Protein AF-A0A957KW42-F1 (afdb_monomer_lite)

pLDDT: mean 78.39, std 18.33, range [33.53, 97.75]

Sequence (305 aa):
MQDILEFLSVLADSTRLKIVGLLAQQPRSGDELAAILGAKAPTISHHIARLEEVGLVSAEAQQYYKIYALNAAALGDYVDALTPAHLARRVDLDDTIDANAYAAMILARWLKDDRLQGIPRKLQHQRAVYTWLTSKFAQDVRYDSDQVGEIVEQRCHPNFCTELIRRLVDGQYLGRLADGSWYWRADSPIAQQADFEARALPIAQSPDPLTYSATRATARKLDPAGDYAQLKPKVHVPDPDRERKLMAFRLKRGQRYTAQEIDAHIERYRGDLEGDAAAIREQLLSEALLFADDDRLYWRDEINF

Secondary structure (DSSP, 8-state):
-HHHHHHHHHH-SHHHHHHHHHHTTS-EEHHHHHHHHT--HHHHHHHHHHHHHTTSEEEEEETTEEEEEE-HHHHHHHHHHTSHHHHHHH----HHHHHHHHHHHHHHHHEETTEE-S--SSHHHHHHHHHHHHTTSPTT-EEEHHHHHHHHHTTB-HHHHHHHHHHHHHTTSEEE-TTS-EEEETTSTTTTSTT--GGGSPBPPPSS-----TTHHHHHHH-TTS--TT-PPPPP---HHHHHHHSTTTSPTT--EEHHHHHHHHHHH-TT--S-HHHHHHHHHHTTSSEE-TT-EEE------

Structure (mmCIF, N/CA/C/O backbone):
data_AF-A0A957KW42-F1
#
_entry.id   AF-A0A957KW42-F1
#
loop_
_atom_site.group_PDB
_atom_site.id
_atom_site.type_symbol
_atom_site.label_atom_id
_atom_site.label_alt_id
_atom_site.label_comp_id
_atom_site.label_asym_id
_atom_site.label_entity_id
_atom_site.label_seq_id
_atom_site.pdbx_PDB_ins_code
_atom_site.Cartn_x
_atom_site.Cartn_y
_atom_site.Cartn_z
_atom_site.occupancy
_atom_site.B_iso_or_equiv
_atom_site.auth_seq_id
_atom_site.auth_comp_id
_atom_site.auth_asym_id
_atom_site.auth_atom_id
_atom_site.pdbx_PDB_model_num
ATOM 1 N N . MET A 1 1 ? -22.141 1.242 10.338 1.00 73.81 1 MET A N 1
ATOM 2 C CA . MET A 1 1 ? -21.390 1.978 11.388 1.00 73.81 1 MET A CA 1
ATOM 3 C C . MET A 1 1 ? -22.269 2.858 12.278 1.00 73.81 1 MET A C 1
ATOM 5 O O . MET A 1 1 ? -21.808 3.200 13.359 1.00 73.81 1 MET A O 1
ATOM 9 N N . GLN A 1 2 ? -23.488 3.225 11.859 1.00 79.88 2 GLN A N 1
ATOM 10 C CA . GLN A 1 2 ? -24.328 4.204 12.560 1.00 79.88 2 GLN A CA 1
ATOM 11 C C . GLN A 1 2 ? -24.583 3.858 14.037 1.00 79.88 2 GLN A C 1
ATOM 13 O O . GLN A 1 2 ? -24.361 4.703 14.895 1.00 79.88 2 GLN A O 1
ATOM 18 N N . ASP A 1 3 ? -24.906 2.601 14.337 1.00 84.56 3 ASP A N 1
ATOM 19 C CA . ASP A 1 3 ? -25.227 2.154 15.700 1.00 84.56 3 ASP A CA 1
ATOM 20 C C . ASP A 1 3 ? -24.028 2.281 16.666 1.00 84.56 3 ASP A C 1
ATOM 22 O O . ASP A 1 3 ? -24.185 2.670 17.820 1.00 84.56 3 ASP A O 1
ATOM 26 N N . ILE A 1 4 ? -22.796 2.035 16.184 1.00 88.12 4 ILE A N 1
ATOM 27 C CA . ILE A 1 4 ? -21.568 2.266 16.974 1.00 88.12 4 ILE A CA 1
ATOM 28 C C . ILE A 1 4 ? -21.383 3.763 17.244 1.00 88.12 4 ILE A C 1
ATOM 30 O O . ILE A 1 4 ? -21.000 4.149 18.347 1.00 88.12 4 ILE A O 1
ATOM 34 N N . LEU A 1 5 ? -21.608 4.609 16.234 1.00 90.25 5 LEU A N 1
ATOM 35 C CA . LEU A 1 5 ? -21.436 6.056 16.371 1.00 90.25 5 LEU A CA 1
ATOM 36 C C . LEU A 1 5 ? -22.433 6.637 17.369 1.00 90.25 5 LEU A C 1
ATOM 38 O O . LEU A 1 5 ? -22.058 7.491 18.169 1.00 90.25 5 LEU A O 1
ATOM 42 N N . GLU A 1 6 ? -23.674 6.163 17.353 1.00 91.31 6 GLU A N 1
ATOM 43 C CA . GLU A 1 6 ? -24.701 6.563 18.309 1.00 91.31 6 GLU A CA 1
ATOM 44 C C . GLU A 1 6 ? -24.336 6.122 19.732 1.00 91.31 6 GLU A C 1
ATOM 46 O O . GLU A 1 6 ? -24.303 6.953 20.641 1.00 91.31 6 GLU A O 1
ATOM 51 N N . PHE A 1 7 ? -23.929 4.862 19.909 1.00 93.00 7 PHE A N 1
ATOM 52 C CA . PHE A 1 7 ? -23.431 4.338 21.183 1.00 93.00 7 PHE A CA 1
ATOM 53 C C . PHE A 1 7 ? -22.260 5.156 21.749 1.00 93.00 7 PHE A C 1
ATOM 55 O O . PHE A 1 7 ? -22.303 5.596 22.901 1.00 93.00 7 PHE A O 1
ATOM 62 N N . LEU A 1 8 ? -21.224 5.407 20.941 1.00 93.88 8 LEU A N 1
ATOM 63 C CA . LEU A 1 8 ? -20.062 6.199 21.354 1.00 93.88 8 LEU A CA 1
ATOM 64 C C . LEU A 1 8 ? -20.453 7.642 21.685 1.00 93.88 8 LEU A C 1
ATOM 66 O O . LEU A 1 8 ? -19.962 8.199 22.665 1.00 93.88 8 LEU A O 1
ATOM 70 N N . SER A 1 9 ? -21.357 8.236 20.904 1.00 94.44 9 SER A N 1
ATOM 71 C CA . SER A 1 9 ? -21.850 9.599 21.135 1.00 94.44 9 SER A CA 1
ATOM 72 C C . SER A 1 9 ? -22.626 9.703 22.448 1.00 94.44 9 SER A C 1
ATOM 74 O O . SER A 1 9 ? -22.459 10.669 23.196 1.00 94.44 9 SER A O 1
ATOM 76 N N . VAL A 1 10 ? -23.433 8.690 22.778 1.00 94.56 10 VAL A N 1
ATOM 77 C CA . VAL A 1 10 ? -24.079 8.595 24.088 1.00 94.56 10 VAL A CA 1
ATOM 78 C C . VAL A 1 10 ? -23.024 8.423 25.180 1.00 94.56 10 VAL A C 1
ATOM 80 O O . VAL A 1 10 ? -23.054 9.169 26.153 1.00 94.56 10 VAL A O 1
ATOM 83 N N . LEU A 1 11 ? -22.046 7.531 25.047 1.00 93.56 11 LEU A N 1
ATOM 84 C CA . LEU A 1 11 ? -21.036 7.323 26.093 1.00 93.56 11 LEU A CA 1
ATOM 85 C C . LEU A 1 11 ? -20.030 8.468 26.274 1.00 93.56 11 LEU A C 1
ATOM 87 O O . LEU A 1 11 ? -19.408 8.543 27.333 1.00 93.56 11 LEU A O 1
ATOM 91 N N . ALA A 1 12 ? -19.877 9.371 25.305 1.00 95.94 12 ALA A N 1
ATOM 92 C CA . ALA A 1 12 ? -18.962 10.515 25.355 1.00 95.94 12 ALA A CA 1
ATOM 93 C C . ALA A 1 12 ? -19.417 11.633 26.328 1.00 95.94 12 ALA A C 1
ATOM 95 O O . ALA A 1 12 ? -19.454 12.812 25.986 1.00 95.94 12 ALA A O 1
ATOM 96 N N . ASP A 1 13 ? -19.773 11.269 27.561 1.00 96.94 13 ASP A N 1
ATOM 97 C CA . ASP A 1 13 ? -20.161 12.165 28.648 1.00 96.94 13 ASP A CA 1
ATOM 98 C C . ASP A 1 13 ? -19.735 11.586 29.997 1.00 96.94 13 ASP A C 1
ATOM 100 O O . ASP A 1 13 ? -19.989 10.426 30.331 1.00 96.94 13 ASP A O 1
ATOM 104 N N . SER A 1 14 ? -19.083 12.426 30.800 1.00 96.06 14 SER A N 1
ATOM 105 C CA . SER A 1 14 ? -18.492 11.991 32.066 1.00 96.06 14 SER A CA 1
ATOM 106 C C . SER A 1 14 ? -19.524 11.527 33.101 1.00 96.06 14 SER A C 1
ATOM 108 O O . SER A 1 14 ? -19.224 10.631 33.889 1.00 96.06 14 SER A O 1
ATOM 110 N N . THR A 1 15 ? -20.735 12.092 33.114 1.00 96.44 15 THR A N 1
ATOM 111 C CA . THR A 1 15 ? -21.798 11.697 34.047 1.00 96.44 15 THR A CA 1
ATOM 112 C C . THR A 1 15 ? -22.387 10.355 33.636 1.00 96.44 15 THR A C 1
ATOM 114 O O . THR A 1 15 ? -22.557 9.484 34.488 1.00 96.44 15 THR A O 1
ATOM 117 N N . ARG A 1 16 ? -22.626 10.134 32.338 1.00 97.06 16 ARG A N 1
ATOM 118 C CA . ARG A 1 16 ? -23.112 8.846 31.818 1.00 97.06 16 ARG A CA 1
ATOM 119 C C . ARG A 1 16 ? -22.116 7.715 32.052 1.00 97.06 16 ARG A C 1
ATOM 121 O O . ARG A 1 16 ? -22.528 6.657 32.518 1.00 97.06 16 ARG A O 1
ATOM 128 N N . LEU A 1 17 ? -20.817 7.952 31.861 1.00 97.00 17 LEU A N 1
ATOM 129 C CA . LEU A 1 17 ? -19.784 6.964 32.203 1.00 97.00 17 LEU A CA 1
ATOM 130 C C . LEU A 1 17 ? -19.770 6.623 33.697 1.00 97.00 17 LEU A C 1
ATOM 132 O O . LEU A 1 17 ? -19.646 5.454 34.058 1.00 97.00 17 LEU A O 1
ATOM 136 N N . LYS A 1 18 ? -19.948 7.617 34.577 1.00 97.69 18 LYS A N 1
ATOM 137 C CA . LYS A 1 18 ? -20.065 7.368 36.022 1.00 97.69 18 LYS A CA 1
ATOM 138 C C . LYS A 1 18 ? -21.319 6.565 36.365 1.00 97.69 18 LYS A C 1
ATOM 140 O O . LYS A 1 18 ? -21.225 5.649 37.173 1.00 97.69 18 LYS A O 1
ATOM 145 N N . ILE A 1 19 ? -22.465 6.870 35.750 1.00 97.75 19 ILE A N 1
ATOM 146 C CA . ILE A 1 19 ? -23.704 6.093 35.923 1.00 97.75 19 ILE A CA 1
ATOM 147 C C . ILE A 1 19 ? -23.472 4.639 35.504 1.00 97.75 19 ILE A C 1
ATOM 149 O O . ILE A 1 19 ? -23.727 3.741 36.299 1.00 97.75 19 ILE A O 1
ATOM 153 N N . VAL A 1 20 ? -22.921 4.402 34.311 1.00 96.94 20 VAL A N 1
ATOM 154 C CA . VAL A 1 20 ? -22.582 3.054 33.823 1.00 96.94 20 VAL A CA 1
ATOM 155 C C . VAL A 1 20 ? -21.647 2.334 34.798 1.00 96.94 20 VAL A C 1
ATOM 157 O O . VAL A 1 20 ? -21.914 1.194 35.163 1.00 96.94 20 VAL A O 1
ATOM 160 N N . GLY A 1 21 ? -20.599 3.002 35.289 1.00 96.94 21 GLY A N 1
ATOM 161 C CA . GLY A 1 21 ? -19.667 2.427 36.264 1.00 96.94 21 GLY A CA 1
ATOM 162 C C . GLY A 1 21 ? -20.295 2.111 37.628 1.00 96.94 21 GLY A C 1
ATOM 163 O O . GLY A 1 21 ? -19.896 1.145 38.276 1.00 96.94 21 GLY A O 1
ATOM 164 N N . LEU A 1 22 ? -21.287 2.889 38.071 1.00 97.75 22 LEU A N 1
ATOM 165 C CA . LEU A 1 22 ? -22.057 2.599 39.285 1.00 97.75 22 LEU A CA 1
ATOM 166 C C . LEU A 1 22 ? -23.014 1.420 39.076 1.00 97.75 22 LEU A C 1
ATOM 168 O O . LEU A 1 22 ? -23.118 0.566 39.954 1.00 97.75 22 LEU A O 1
ATOM 172 N N . LEU A 1 23 ? -23.670 1.353 37.916 1.00 97.62 23 LEU A N 1
ATOM 173 C CA . LEU A 1 23 ? -24.576 0.263 37.551 1.00 97.62 23 LEU A CA 1
ATOM 174 C C . LEU A 1 23 ? -23.842 -1.055 37.264 1.00 97.62 23 LEU A C 1
ATOM 176 O O . LEU A 1 23 ? -24.411 -2.123 37.468 1.00 97.62 23 LEU A O 1
ATOM 180 N N . ALA A 1 24 ? -22.575 -0.990 36.846 1.00 96.62 24 ALA A N 1
ATOM 181 C CA . ALA A 1 24 ? -21.696 -2.151 36.708 1.00 96.62 24 ALA A CA 1
ATOM 182 C C . ALA A 1 24 ? -21.374 -2.819 38.054 1.00 96.62 24 ALA A C 1
ATOM 184 O O . ALA A 1 24 ? -21.049 -4.002 38.087 1.00 96.62 24 ALA A O 1
ATOM 185 N N . GLN A 1 25 ? -21.442 -2.070 39.160 1.00 96.62 25 GLN A N 1
ATOM 186 C CA . GLN A 1 25 ? -21.237 -2.619 40.502 1.00 96.62 25 GLN A CA 1
ATOM 187 C C . GLN A 1 25 ? -22.506 -3.304 41.008 1.00 96.62 25 GLN A C 1
ATOM 189 O O . GLN A 1 25 ? -22.435 -4.408 41.539 1.00 96.62 25 GLN A O 1
ATOM 194 N N . GLN A 1 26 ? -23.657 -2.641 40.862 1.00 96.31 26 GLN A N 1
ATOM 195 C CA . GLN A 1 26 ? -24.968 -3.182 41.219 1.00 96.31 26 GLN A CA 1
ATOM 196 C C . GLN A 1 26 ? -26.103 -2.339 40.612 1.00 96.31 26 GLN A C 1
ATOM 198 O O . GLN A 1 26 ? -25.903 -1.143 40.382 1.00 96.31 26 GLN A O 1
ATOM 203 N N . PRO A 1 27 ? -27.312 -2.904 40.431 1.00 97.06 27 PRO A N 1
ATOM 204 C CA . PRO A 1 27 ? -28.502 -2.130 40.083 1.00 97.06 27 PRO A CA 1
ATOM 205 C C . PRO A 1 27 ? -28.819 -1.046 41.126 1.00 97.06 27 PRO A C 1
ATOM 207 O O . PRO A 1 27 ? -28.617 -1.257 42.325 1.00 97.06 27 PRO A O 1
ATOM 210 N N . ARG A 1 28 ? -29.308 0.118 40.679 1.00 96.81 28 ARG A N 1
ATOM 211 C CA . ARG A 1 28 ? -29.597 1.287 41.537 1.00 96.81 28 ARG A CA 1
ATOM 212 C C . ARG A 1 28 ? -30.837 2.047 41.097 1.00 96.81 28 ARG A C 1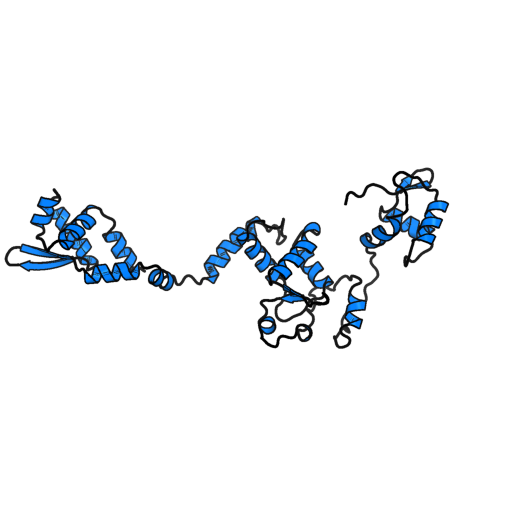
ATOM 214 O O . ARG A 1 28 ? -31.188 2.048 39.919 1.00 96.81 28 ARG A O 1
ATOM 221 N N . SER A 1 29 ? -31.463 2.754 42.033 1.00 96.00 29 SER A N 1
ATOM 222 C CA . SER A 1 29 ? -32.524 3.712 41.714 1.00 96.00 29 SER A CA 1
ATOM 223 C C . SER A 1 29 ? -31.962 5.028 41.156 1.00 96.00 29 SER A C 1
ATOM 225 O O . SER A 1 29 ? -30.795 5.376 41.360 1.00 96.00 29 SER A O 1
ATOM 227 N N . GLY A 1 30 ? -32.807 5.796 40.461 1.00 94.38 30 GLY A N 1
ATOM 228 C CA . GLY A 1 30 ? -32.431 7.126 39.963 1.00 94.38 30 GLY A CA 1
ATOM 229 C C . GLY A 1 30 ? -32.067 8.111 41.083 1.00 94.38 30 GLY A C 1
ATOM 230 O O . GLY A 1 30 ? -31.136 8.901 40.926 1.00 94.38 30 GLY A O 1
ATOM 231 N N . ASP A 1 31 ? -32.749 8.021 42.227 1.00 94.06 31 ASP A N 1
ATOM 232 C CA . ASP A 1 31 ? -32.500 8.882 43.387 1.00 94.06 31 ASP A CA 1
ATOM 233 C C . ASP A 1 31 ? -31.159 8.559 44.058 1.00 94.06 31 ASP A C 1
ATOM 235 O O . ASP A 1 31 ? -30.412 9.471 44.417 1.00 94.06 31 ASP A O 1
ATOM 239 N N . GLU A 1 32 ? -30.799 7.274 44.158 1.00 95.75 32 GLU A N 1
ATOM 240 C CA . GLU A 1 32 ? -29.472 6.859 44.629 1.00 95.75 32 GLU A CA 1
ATOM 241 C C . GLU A 1 32 ? -28.362 7.398 43.726 1.00 95.75 32 GLU A C 1
ATOM 243 O O . GLU A 1 32 ? -27.378 7.954 44.214 1.00 95.75 32 GLU A O 1
ATOM 248 N N . LEU A 1 33 ? -28.519 7.260 42.406 1.00 96.88 33 LEU A N 1
ATOM 249 C CA . LEU A 1 33 ? -27.550 7.768 41.434 1.00 96.88 33 LEU A CA 1
ATOM 250 C C . LEU A 1 33 ? -27.401 9.292 41.542 1.00 96.88 33 LEU A C 1
ATOM 252 O O . LEU A 1 33 ? -26.282 9.802 41.501 1.00 96.88 33 LEU A O 1
ATOM 256 N N . ALA A 1 34 ? -28.506 10.017 41.731 1.00 96.88 34 ALA A N 1
ATOM 257 C CA . ALA A 1 34 ? -28.504 11.463 41.945 1.00 96.88 34 ALA A CA 1
ATOM 258 C C . ALA A 1 34 ? -27.763 11.856 43.228 1.00 96.88 34 ALA A C 1
ATOM 260 O O . ALA A 1 34 ? -26.915 12.751 43.193 1.00 96.88 34 ALA A O 1
ATOM 261 N N . ALA A 1 35 ? -28.025 11.150 44.330 1.00 96.94 35 ALA A N 1
ATOM 262 C CA . ALA A 1 35 ? -27.368 11.383 45.609 1.00 96.94 35 ALA A CA 1
ATOM 263 C C . ALA A 1 35 ? -25.856 11.111 45.544 1.00 96.94 35 ALA A C 1
ATOM 265 O O . ALA A 1 35 ? -25.066 11.956 45.959 1.00 96.94 35 ALA A O 1
ATOM 266 N N . ILE A 1 36 ? -25.444 9.972 44.973 1.00 97.19 36 ILE A N 1
ATOM 267 C CA . ILE A 1 36 ? -24.028 9.581 44.858 1.00 97.19 36 ILE A CA 1
ATOM 268 C C . ILE A 1 36 ? -23.254 10.557 43.963 1.00 97.19 36 ILE A C 1
ATOM 270 O O . ILE A 1 36 ? -22.116 10.912 44.267 1.00 97.19 36 ILE A O 1
ATOM 274 N N . LEU A 1 37 ? -23.856 10.994 42.854 1.00 96.62 37 LEU A N 1
ATOM 275 C CA . LEU A 1 37 ? -23.197 11.863 41.875 1.00 96.62 37 LEU A CA 1
ATOM 276 C C . LEU A 1 37 ? -23.320 13.358 42.199 1.00 96.62 37 LEU A C 1
ATOM 278 O O . LEU A 1 37 ? -22.750 14.174 41.474 1.00 96.62 37 LEU A O 1
ATOM 282 N N . GLY A 1 38 ? -24.051 13.730 43.256 1.00 95.75 38 GLY A N 1
ATOM 283 C CA . GLY A 1 38 ? -24.303 15.129 43.611 1.00 95.75 38 GLY A CA 1
ATOM 284 C C . GLY A 1 38 ? -25.079 15.894 42.532 1.00 95.75 38 GLY A C 1
ATOM 285 O O . GLY A 1 38 ? -24.866 17.091 42.344 1.00 95.75 38 GLY A O 1
ATOM 286 N N . ALA A 1 39 ? -25.947 15.203 41.789 1.00 94.69 39 ALA A N 1
ATOM 287 C CA . ALA A 1 39 ? -26.694 15.744 40.657 1.00 94.69 39 ALA A CA 1
ATOM 288 C C . ALA A 1 39 ? -28.195 15.832 40.963 1.00 94.69 39 ALA A C 1
ATOM 290 O O . ALA A 1 39 ? -28.720 15.144 41.833 1.00 94.69 39 ALA A O 1
ATOM 291 N N . LYS A 1 40 ? -28.924 16.675 40.223 1.00 94.81 40 LYS A N 1
ATOM 292 C CA . LYS A 1 40 ? -30.386 16.761 40.355 1.00 94.81 40 LYS A CA 1
ATOM 293 C C . LYS A 1 40 ? -31.052 15.549 39.691 1.00 94.81 40 LYS A C 1
ATOM 295 O O . LYS A 1 40 ? -30.643 15.141 38.605 1.00 94.81 40 LYS A O 1
ATOM 300 N N . ALA A 1 41 ? -32.132 15.036 40.282 1.00 90.62 41 ALA A N 1
ATOM 301 C CA . ALA A 1 41 ? -32.872 13.882 39.756 1.00 90.62 41 ALA A CA 1
ATOM 302 C C . ALA A 1 41 ? -33.329 14.021 38.280 1.00 90.62 41 ALA A C 1
ATOM 304 O O . ALA A 1 41 ? -33.181 13.053 37.528 1.00 90.62 41 ALA A O 1
ATOM 305 N N . PRO A 1 42 ? -33.783 15.200 37.791 1.00 94.25 42 PRO A N 1
ATOM 306 C CA . PRO A 1 42 ? -34.091 15.380 36.368 1.00 94.25 42 PRO A CA 1
ATOM 307 C C . PRO A 1 42 ? -32.871 15.206 35.454 1.00 94.25 42 PRO A C 1
ATOM 309 O O . PRO A 1 42 ? -32.992 14.664 34.359 1.00 94.25 42 PRO A O 1
ATOM 312 N N . THR A 1 43 ? -31.685 15.622 35.909 1.00 94.19 43 THR A N 1
ATOM 313 C CA . THR A 1 43 ? -30.430 15.467 35.162 1.00 94.19 43 THR A CA 1
ATOM 314 C C . THR A 1 43 ? -30.060 13.993 35.035 1.00 94.19 43 THR A C 1
ATOM 316 O O . THR A 1 43 ? -29.777 13.528 33.935 1.00 94.19 43 THR A O 1
ATOM 319 N N . ILE A 1 44 ? -30.134 13.232 36.131 1.00 96.88 44 ILE A N 1
ATOM 320 C CA . ILE A 1 44 ? -29.897 11.782 36.102 1.00 96.88 44 ILE A CA 1
ATOM 321 C C . ILE A 1 44 ? -30.914 11.068 35.217 1.00 96.88 44 ILE A C 1
ATOM 323 O O . ILE A 1 44 ? -30.522 10.250 34.392 1.00 96.88 44 ILE A O 1
ATOM 327 N N . SER A 1 45 ? -32.195 11.425 35.317 1.00 95.12 45 SER A N 1
ATOM 328 C CA . SER A 1 45 ? -33.246 10.840 34.477 1.00 95.12 45 SER A CA 1
ATOM 329 C C . SER A 1 45 ? -32.980 11.079 32.989 1.00 95.12 45 SER A C 1
ATOM 331 O O . SER A 1 45 ? -33.119 10.164 32.185 1.00 95.12 45 SER A O 1
ATOM 333 N N . HIS A 1 46 ? -32.522 12.282 32.621 1.00 96.31 46 HIS A N 1
ATOM 334 C CA . HIS A 1 46 ? -32.122 12.585 31.248 1.00 96.31 46 HIS A CA 1
ATOM 335 C C . HIS A 1 46 ? -30.934 11.728 30.783 1.00 96.31 46 HIS A C 1
ATOM 337 O O . HIS A 1 46 ? -30.951 11.189 29.679 1.00 96.31 46 HIS A O 1
ATOM 343 N N . HIS A 1 47 ? -29.907 11.574 31.623 1.00 97.12 47 HIS A N 1
ATOM 344 C CA . HIS A 1 47 ? -28.751 10.738 31.304 1.00 97.12 47 HIS A CA 1
ATOM 345 C C . HIS A 1 47 ? -29.116 9.257 31.158 1.00 97.12 47 HIS A C 1
ATOM 347 O O . HIS A 1 47 ? -28.602 8.604 30.255 1.00 97.12 47 HIS A O 1
ATOM 353 N N . ILE A 1 48 ? -30.000 8.744 32.015 1.00 96.69 48 ILE A N 1
ATOM 354 C CA . ILE A 1 48 ? -30.480 7.363 31.956 1.00 96.69 48 ILE A CA 1
ATOM 355 C C . ILE A 1 48 ? -31.301 7.127 30.691 1.00 96.69 48 ILE A C 1
ATOM 357 O O . ILE A 1 48 ? -31.017 6.166 29.991 1.00 96.69 48 ILE A O 1
ATOM 361 N N . ALA A 1 49 ? -32.217 8.031 30.334 1.00 96.31 49 ALA A N 1
ATOM 362 C CA . ALA A 1 49 ? -33.010 7.898 29.111 1.00 96.31 49 ALA A CA 1
ATOM 363 C C . ALA A 1 49 ? -32.120 7.753 27.862 1.00 96.31 49 ALA A C 1
ATOM 365 O O . ALA A 1 49 ? -32.341 6.872 27.040 1.00 96.31 49 ALA A O 1
ATOM 366 N N . ARG A 1 50 ? -31.038 8.541 27.769 1.00 96.81 50 ARG A N 1
ATOM 367 C CA . ARG A 1 50 ? -30.038 8.407 26.692 1.00 96.81 50 ARG A CA 1
ATOM 368 C C . ARG A 1 50 ? -29.319 7.057 26.695 1.00 96.81 50 ARG A C 1
ATOM 370 O O . ARG A 1 50 ? -28.960 6.555 25.639 1.00 96.81 50 ARG A O 1
ATOM 377 N N . LEU A 1 51 ? -29.061 6.488 27.870 1.00 96.50 51 LEU A N 1
ATOM 378 C CA . LEU A 1 51 ? -28.428 5.173 28.001 1.00 96.50 51 LEU A CA 1
ATOM 379 C C . LEU A 1 51 ? -29.402 4.030 27.670 1.00 96.50 51 LEU A C 1
ATOM 381 O O . LEU A 1 51 ? -28.972 3.008 27.137 1.00 96.50 51 LEU A O 1
ATOM 385 N N . GLU A 1 52 ? -30.693 4.204 27.954 1.00 95.69 52 GLU A N 1
ATOM 386 C CA . GLU A 1 52 ? -31.764 3.286 27.547 1.00 95.69 52 GLU A CA 1
ATOM 387 C C . GLU A 1 52 ? -31.984 3.313 26.024 1.00 95.69 52 GLU A C 1
ATOM 389 O O . GLU A 1 52 ? -32.168 2.252 25.434 1.00 95.69 52 GLU A O 1
ATOM 394 N N . GLU A 1 53 ? -31.889 4.484 25.373 1.00 94.06 53 GLU A N 1
ATOM 395 C CA . GLU A 1 53 ? -32.013 4.644 23.907 1.00 94.06 53 GLU A CA 1
ATOM 396 C C . GLU A 1 53 ? -31.057 3.720 23.130 1.00 94.06 53 GLU A C 1
ATOM 398 O O . GLU A 1 53 ? -31.445 3.139 22.121 1.00 94.06 53 GLU A O 1
ATOM 403 N N . VAL A 1 54 ? -29.831 3.529 23.630 1.00 94.12 54 VAL A N 1
ATOM 404 C CA . VAL A 1 54 ? -28.814 2.647 23.017 1.00 94.12 54 VAL A CA 1
ATOM 405 C C . VAL A 1 54 ? -28.796 1.230 23.606 1.00 94.12 54 VAL A C 1
ATOM 407 O O . VAL A 1 54 ? -27.894 0.442 23.310 1.00 94.12 54 VAL A O 1
ATOM 410 N N . GLY A 1 55 ? -29.767 0.901 24.465 1.00 94.50 55 GLY A N 1
ATOM 411 C CA . GLY A 1 55 ? -29.922 -0.414 25.094 1.00 94.50 55 GLY A CA 1
ATOM 412 C C . GLY A 1 55 ? -28.879 -0.750 26.166 1.00 94.50 55 GLY A C 1
ATOM 413 O O . GLY A 1 55 ? -28.784 -1.908 26.581 1.00 94.50 55 GLY A O 1
ATOM 414 N N . LEU A 1 56 ? -28.092 0.234 26.618 1.00 95.31 56 LEU A N 1
ATOM 415 C CA . LEU A 1 56 ? -27.010 0.026 27.583 1.00 95.31 56 LEU A CA 1
ATOM 416 C C . LEU A 1 56 ? -27.526 -0.069 29.023 1.00 95.31 56 LEU A C 1
ATOM 418 O O . LEU A 1 56 ? -26.907 -0.716 29.864 1.00 95.31 56 LEU A O 1
ATOM 422 N N . VAL A 1 57 ? -28.664 0.554 29.316 1.00 97.00 57 VAL A N 1
ATOM 423 C CA . VAL A 1 57 ? -29.339 0.466 30.614 1.00 97.00 57 VAL A CA 1
ATOM 424 C C . VAL A 1 57 ? -30.738 -0.101 30.414 1.00 97.00 57 VAL A C 1
ATOM 426 O O . VAL A 1 57 ? -31.410 0.221 29.441 1.00 97.00 57 VAL A O 1
ATOM 429 N N . SER A 1 58 ? -31.171 -0.943 31.347 1.00 95.25 58 SER A N 1
ATOM 430 C CA . SER A 1 58 ? -32.545 -1.434 31.443 1.00 95.25 58 SER A CA 1
ATOM 431 C C . SER A 1 58 ? -33.190 -0.943 32.732 1.00 95.25 58 SER A C 1
ATOM 433 O O . SER A 1 58 ? -32.523 -0.902 33.769 1.00 95.25 58 SER A O 1
ATOM 435 N N . ALA A 1 59 ? -34.485 -0.639 32.691 1.00 93.69 59 ALA A N 1
ATOM 436 C CA . ALA A 1 59 ? -35.270 -0.274 33.863 1.00 93.69 59 ALA A CA 1
ATOM 437 C C . ALA A 1 59 ? -36.283 -1.362 34.231 1.00 93.69 59 ALA A C 1
ATOM 439 O O . ALA A 1 59 ? -37.040 -1.836 33.386 1.00 93.69 59 ALA A O 1
ATOM 440 N N . GLU A 1 60 ? -36.359 -1.686 35.517 1.00 93.00 60 GLU A N 1
ATOM 441 C CA . GLU A 1 60 ? -37.396 -2.533 36.097 1.00 93.00 60 GLU A CA 1
ATOM 442 C C . GLU A 1 60 ? -38.200 -1.729 37.125 1.00 93.00 60 GLU A C 1
ATOM 444 O O . GLU A 1 60 ? -37.644 -1.005 37.955 1.00 93.00 60 GLU A O 1
ATOM 449 N N . ALA A 1 61 ? -39.529 -1.830 37.071 1.00 89.50 61 ALA A N 1
ATOM 450 C CA . ALA A 1 61 ? -40.391 -1.204 38.064 1.00 89.50 61 ALA A CA 1
ATOM 451 C C . ALA A 1 61 ? -40.457 -2.080 39.323 1.00 89.50 61 ALA A C 1
ATOM 453 O O . ALA A 1 61 ? -40.976 -3.193 39.282 1.00 89.50 61 ALA A O 1
ATOM 454 N N . GLN A 1 62 ? -39.984 -1.558 40.453 1.00 85.44 62 GLN A N 1
ATOM 455 C CA . GLN A 1 62 ? -40.092 -2.200 41.760 1.00 85.44 62 GLN A CA 1
ATOM 456 C C . GLN A 1 62 ? -40.923 -1.326 42.700 1.00 85.44 62 GLN A C 1
ATOM 458 O O . GLN A 1 62 ? -40.437 -0.357 43.286 1.00 85.44 62 GLN A O 1
ATOM 463 N N . GLN A 1 63 ? -42.200 -1.694 42.846 1.00 84.94 63 GLN A N 1
ATOM 464 C CA . GLN A 1 63 ? -43.195 -0.997 43.670 1.00 84.94 63 GLN A CA 1
ATOM 465 C C . GLN A 1 63 ? -43.314 0.500 43.328 1.00 84.94 63 GLN A C 1
ATOM 467 O O . GLN A 1 63 ? -44.023 0.861 42.393 1.00 84.94 63 GLN A O 1
ATOM 472 N N . TYR A 1 64 ? -42.629 1.359 44.089 1.00 81.69 64 TYR A N 1
ATOM 473 C CA . TYR A 1 64 ? -42.673 2.818 43.983 1.00 81.69 64 TYR A CA 1
ATOM 474 C C . TYR A 1 64 ? -41.476 3.414 43.227 1.00 81.69 64 TYR A C 1
ATOM 476 O O . TYR A 1 64 ? -41.477 4.610 42.944 1.00 81.69 64 TYR A O 1
ATOM 484 N N . TYR A 1 65 ? -40.469 2.603 42.885 1.00 82.94 65 TYR A N 1
ATOM 485 C CA . TYR A 1 65 ? -39.225 3.063 42.271 1.00 82.94 65 TYR A CA 1
ATOM 486 C C . TYR A 1 65 ? -38.923 2.318 40.970 1.00 82.94 65 TYR A C 1
ATOM 488 O O . TYR A 1 65 ? -39.331 1.175 40.768 1.00 82.94 65 TYR A O 1
ATOM 496 N N . LYS A 1 66 ? -38.162 2.968 40.085 1.00 92.75 66 LYS A N 1
ATOM 497 C CA . LYS A 1 66 ? -37.496 2.298 38.964 1.00 92.75 66 LYS A CA 1
ATOM 498 C C . LYS A 1 66 ? -36.073 1.948 39.373 1.00 92.75 66 LYS A C 1
ATOM 500 O O . LYS A 1 66 ? -35.322 2.834 39.790 1.00 92.75 66 LYS A O 1
ATOM 505 N N . ILE A 1 67 ? -35.723 0.675 39.242 1.00 96.44 67 ILE A N 1
ATOM 506 C CA . ILE A 1 67 ? -34.364 0.178 39.414 1.00 96.44 67 ILE A CA 1
ATOM 507 C C . ILE A 1 67 ? -33.735 0.041 38.037 1.00 96.44 67 ILE A C 1
ATOM 509 O O . ILE A 1 67 ? -34.291 -0.600 37.149 1.00 96.44 67 ILE A O 1
ATOM 513 N N . TYR A 1 68 ? -32.578 0.666 37.868 1.00 97.50 68 TYR A N 1
ATOM 514 C CA . TYR A 1 68 ? -31.804 0.627 36.641 1.00 97.50 68 TYR A CA 1
ATOM 515 C C . TYR A 1 68 ? -30.662 -0.368 36.790 1.00 97.50 68 TYR A C 1
ATOM 517 O O . TYR A 1 68 ? -30.020 -0.430 37.840 1.00 97.50 68 TYR A O 1
ATOM 525 N N . ALA A 1 69 ? -30.398 -1.129 35.735 1.00 97.56 69 ALA A N 1
ATOM 526 C CA . ALA A 1 69 ? -29.311 -2.094 35.666 1.00 97.56 69 ALA A CA 1
ATOM 527 C C . ALA A 1 69 ? -28.520 -1.912 34.367 1.00 97.56 69 ALA A C 1
ATOM 529 O O . ALA A 1 69 ? -29.071 -1.512 33.341 1.00 97.56 69 ALA A O 1
ATOM 530 N N . LEU A 1 70 ? -27.219 -2.203 34.420 1.00 97.69 70 LEU A N 1
ATOM 531 C CA . LEU A 1 70 ? -26.370 -2.236 33.234 1.00 97.69 70 LEU A CA 1
ATOM 532 C C . LEU A 1 70 ? -26.686 -3.487 32.409 1.00 97.69 70 LEU A C 1
ATOM 534 O O . LEU A 1 70 ? -26.628 -4.605 32.922 1.00 97.69 70 LEU A O 1
ATOM 538 N N . ASN A 1 71 ? -26.915 -3.310 31.112 1.00 96.75 71 ASN A N 1
ATOM 539 C CA . ASN A 1 71 ? -26.951 -4.414 30.166 1.00 96.75 71 ASN A CA 1
ATOM 540 C C . ASN A 1 71 ? -25.516 -4.796 29.763 1.00 96.75 71 ASN A C 1
ATOM 542 O O . ASN A 1 71 ? -24.962 -4.294 28.783 1.00 96.75 71 ASN A O 1
ATOM 546 N N . ALA A 1 72 ? -24.892 -5.668 30.557 1.00 92.81 72 ALA A N 1
ATOM 547 C CA . ALA A 1 72 ? -23.504 -6.079 30.346 1.00 92.81 72 ALA A CA 1
ATOM 548 C C . ALA A 1 72 ? -23.289 -6.817 29.011 1.00 92.81 72 ALA A C 1
ATOM 550 O O . ALA A 1 72 ? -22.219 -6.691 28.419 1.00 92.81 72 ALA A O 1
ATOM 551 N N . ALA A 1 73 ? -24.299 -7.548 28.526 1.00 93.44 73 ALA A N 1
ATOM 552 C CA . ALA A 1 73 ? -24.237 -8.232 27.237 1.00 93.44 73 ALA A CA 1
ATOM 553 C C . ALA A 1 73 ? -24.167 -7.223 26.083 1.00 93.44 73 ALA A C 1
ATOM 555 O O . ALA A 1 73 ? -23.229 -7.274 25.294 1.00 93.44 73 ALA A O 1
ATOM 556 N N . ALA A 1 74 ? -25.070 -6.234 26.065 1.00 91.88 74 ALA A N 1
ATOM 557 C CA . ALA A 1 74 ? -25.045 -5.176 25.055 1.00 91.88 74 ALA A CA 1
ATOM 558 C C . ALA A 1 74 ? -23.724 -4.391 25.074 1.00 91.88 74 ALA A C 1
ATOM 560 O O . ALA A 1 74 ? -23.160 -4.102 24.022 1.00 91.88 74 ALA A O 1
ATOM 561 N N . LEU A 1 75 ? -23.185 -4.082 26.263 1.00 93.31 75 LEU A N 1
ATOM 562 C CA . LEU A 1 75 ? -21.863 -3.458 26.373 1.00 93.31 75 LEU A CA 1
ATOM 563 C C . LEU A 1 75 ? -20.767 -4.327 25.736 1.00 93.31 75 LEU A C 1
ATOM 565 O O . LEU A 1 75 ? -19.906 -3.799 25.034 1.00 93.31 75 LEU A O 1
ATOM 569 N N . GLY A 1 76 ? -20.805 -5.642 25.967 1.00 93.44 76 GLY A N 1
ATOM 570 C CA . GLY A 1 76 ? -19.890 -6.605 25.356 1.00 93.44 76 GLY A CA 1
ATOM 571 C C . GLY A 1 76 ? -19.963 -6.600 23.830 1.00 93.44 76 GLY A C 1
ATOM 572 O O . GLY A 1 76 ? -18.922 -6.518 23.182 1.00 93.44 76 GLY A O 1
ATOM 573 N N . ASP A 1 77 ? -21.170 -6.592 23.265 1.00 92.12 77 ASP A N 1
ATOM 574 C CA . ASP A 1 77 ? -21.387 -6.567 21.813 1.00 92.12 77 ASP A CA 1
ATOM 575 C C . ASP A 1 77 ? -20.805 -5.298 21.169 1.00 92.12 77 ASP A C 1
ATOM 577 O O . ASP A 1 77 ? -20.130 -5.360 20.137 1.00 92.12 77 ASP A O 1
ATOM 581 N N . TYR A 1 78 ? -21.003 -4.131 21.795 1.00 92.12 78 TYR A N 1
ATOM 582 C CA . TYR A 1 78 ? -20.413 -2.881 21.310 1.00 92.12 78 TYR A CA 1
ATOM 583 C C . TYR A 1 78 ? -18.884 -2.876 21.412 1.00 92.12 78 TYR A C 1
ATOM 585 O O . TYR A 1 78 ? -18.215 -2.387 20.501 1.00 92.12 78 TYR A O 1
ATOM 593 N N . VAL A 1 79 ? -18.314 -3.423 22.491 1.00 91.69 79 VAL A N 1
ATOM 594 C CA . VAL A 1 79 ? -16.854 -3.541 22.651 1.00 91.69 79 VAL A CA 1
ATOM 595 C C . VAL A 1 79 ? -16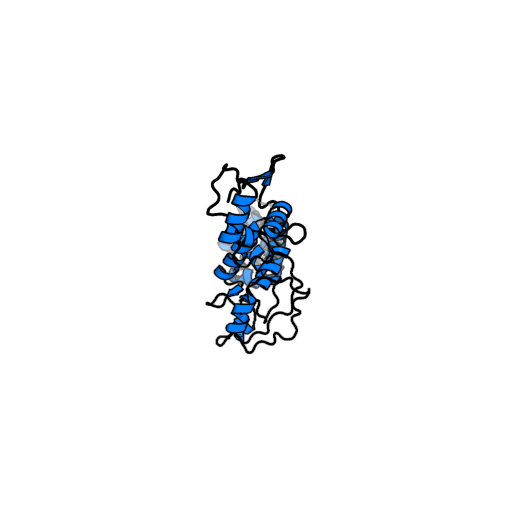.264 -4.492 21.609 1.00 91.69 79 VAL A C 1
ATOM 597 O O . VAL A 1 79 ? -15.249 -4.162 20.995 1.00 91.69 79 VAL A O 1
ATOM 600 N N . ASP A 1 80 ? -16.904 -5.632 21.354 1.00 92.44 80 ASP A N 1
ATOM 601 C CA . ASP A 1 80 ? -16.461 -6.582 20.331 1.00 92.44 80 ASP A CA 1
ATOM 602 C C . ASP A 1 80 ? -16.507 -5.964 18.924 1.00 92.44 80 ASP A C 1
ATOM 604 O O . ASP A 1 80 ? -15.568 -6.098 18.130 1.00 92.44 80 ASP A O 1
ATOM 608 N N . ALA A 1 81 ? -17.547 -5.177 18.642 1.00 88.94 81 ALA A N 1
ATOM 609 C CA . ALA A 1 81 ? -17.690 -4.449 17.387 1.00 88.94 81 ALA A CA 1
ATOM 610 C C . ALA A 1 81 ? -16.620 -3.355 17.174 1.00 88.94 81 ALA A C 1
ATOM 612 O O . ALA A 1 81 ? -16.408 -2.928 16.036 1.00 88.94 81 ALA A O 1
ATOM 613 N N . LEU A 1 82 ? -15.937 -2.920 18.241 1.00 90.31 82 LEU A N 1
ATOM 614 C CA . LEU A 1 82 ? -14.822 -1.963 18.219 1.00 90.31 82 LEU A CA 1
ATOM 615 C C . LEU A 1 82 ? -13.439 -2.633 18.132 1.00 90.31 82 LEU A C 1
ATOM 617 O O . LEU A 1 82 ? -12.419 -1.941 18.116 1.00 90.31 82 LEU A O 1
ATOM 621 N N . THR A 1 83 ? -13.366 -3.964 18.065 1.00 90.06 83 THR A N 1
ATOM 622 C CA . THR A 1 83 ? -12.089 -4.669 17.874 1.00 90.06 83 THR A CA 1
ATOM 623 C C . THR A 1 83 ? -11.478 -4.354 16.502 1.00 90.06 83 THR A C 1
ATOM 625 O O . THR A 1 83 ? -12.214 -4.130 15.536 1.00 90.06 83 THR A O 1
ATOM 628 N N . PRO A 1 84 ? -10.136 -4.402 16.351 1.00 85.81 84 PRO A N 1
ATOM 629 C CA . PRO A 1 84 ? -9.489 -4.153 15.063 1.00 85.81 84 PRO A CA 1
ATOM 630 C C . PRO A 1 84 ? -10.036 -5.030 13.930 1.00 85.81 84 PRO A C 1
ATOM 632 O O . PRO A 1 84 ? -10.230 -4.549 12.819 1.00 85.81 84 PRO A O 1
ATOM 635 N N . ALA A 1 85 ? -10.337 -6.300 14.221 1.00 81.25 85 ALA A N 1
ATOM 636 C CA . ALA A 1 85 ? -10.879 -7.237 13.242 1.00 81.25 85 ALA A CA 1
ATOM 637 C C . ALA A 1 85 ? -12.289 -6.846 12.765 1.00 81.25 85 ALA A C 1
ATOM 639 O O . ALA A 1 85 ? -12.567 -6.907 11.568 1.00 81.25 85 ALA A O 1
ATOM 640 N N . HIS A 1 86 ? -13.177 -6.429 13.673 1.00 84.38 86 HIS A N 1
ATOM 641 C CA . HIS A 1 86 ? -14.528 -6.001 13.308 1.00 84.38 86 HIS A CA 1
ATOM 642 C C . HIS A 1 86 ? -14.553 -4.619 12.655 1.00 84.38 86 HIS A C 1
ATOM 644 O O . HIS A 1 86 ? -15.310 -4.420 11.706 1.00 84.38 86 HIS A O 1
ATOM 650 N N . LEU A 1 87 ? -13.702 -3.691 13.095 1.00 82.88 87 LEU A N 1
ATOM 651 C CA . LEU A 1 87 ? -13.557 -2.384 12.456 1.00 82.88 87 LEU A CA 1
ATOM 652 C C . LEU A 1 87 ? -13.033 -2.515 11.024 1.00 82.88 87 LEU A C 1
ATOM 654 O O . LEU A 1 87 ? -13.623 -1.930 10.121 1.00 82.88 87 LEU A O 1
ATOM 658 N N . ALA A 1 88 ? -12.007 -3.342 10.798 1.00 78.50 88 ALA A N 1
ATOM 659 C CA . ALA A 1 88 ? -11.472 -3.596 9.460 1.00 78.50 88 ALA A CA 1
ATOM 660 C C . ALA A 1 88 ? -12.532 -4.158 8.497 1.00 78.50 88 ALA A C 1
ATOM 662 O O . ALA A 1 88 ? -12.563 -3.782 7.337 1.00 78.50 88 ALA A O 1
ATOM 663 N N . ARG A 1 89 ? -13.448 -5.008 8.984 1.00 78.19 89 ARG A N 1
ATOM 664 C CA . ARG A 1 89 ? -14.560 -5.559 8.183 1.00 78.19 89 ARG A CA 1
ATOM 665 C C . ARG A 1 89 ? -15.699 -4.575 7.914 1.00 78.19 89 ARG A C 1
ATOM 667 O O . ARG A 1 89 ? -16.524 -4.841 7.054 1.00 78.19 89 ARG A O 1
ATOM 674 N N . ARG A 1 90 ? -15.823 -3.510 8.711 1.00 72.19 90 ARG A N 1
ATOM 675 C CA . ARG A 1 90 ? -16.903 -2.510 8.592 1.00 72.19 90 ARG A CA 1
ATOM 676 C C . ARG A 1 90 ? -16.508 -1.318 7.728 1.00 72.19 90 ARG A C 1
ATOM 678 O O . ARG A 1 90 ? -17.368 -0.501 7.400 1.00 72.19 90 ARG A O 1
ATOM 685 N N . VAL A 1 91 ? -15.225 -1.211 7.404 1.00 66.56 91 VAL A N 1
ATOM 686 C CA . VAL A 1 91 ? -14.688 -0.256 6.449 1.00 66.56 91 VAL A CA 1
ATOM 687 C C . VAL A 1 91 ? -14.688 -0.938 5.081 1.00 66.56 91 VAL A C 1
ATOM 689 O O . VAL A 1 91 ? -13.692 -1.514 4.672 1.00 66.56 91 VAL A O 1
ATOM 692 N N . ASP A 1 92 ? -15.810 -0.852 4.363 1.00 56.03 92 ASP A N 1
ATOM 693 C CA . ASP A 1 92 ? -15.847 -1.075 2.907 1.00 56.03 92 ASP A CA 1
ATOM 694 C C . ASP A 1 92 ? -15.317 0.183 2.190 1.00 56.03 92 ASP A C 1
ATOM 696 O O . ASP A 1 92 ? -15.968 0.766 1.322 1.00 56.03 92 ASP A O 1
ATOM 700 N N . LEU A 1 93 ? -14.150 0.678 2.607 1.00 48.62 93 LEU A N 1
ATOM 701 C CA . LEU A 1 93 ? -13.355 1.518 1.724 1.00 48.62 93 LEU A CA 1
ATOM 702 C C . LEU A 1 93 ? -12.586 0.526 0.872 1.00 48.62 93 LEU A C 1
ATOM 704 O O . LEU A 1 93 ? -11.732 -0.190 1.380 1.00 48.62 93 LEU A O 1
ATOM 708 N N . ASP A 1 94 ? -12.962 0.443 -0.400 1.00 45.94 94 ASP A N 1
ATOM 709 C CA . ASP A 1 94 ? -12.208 -0.271 -1.420 1.00 45.94 94 ASP A CA 1
ATOM 710 C C . ASP A 1 94 ? -10.723 0.085 -1.217 1.00 45.94 94 ASP A C 1
ATOM 712 O O . ASP A 1 94 ? -10.349 1.253 -1.360 1.00 45.94 94 ASP A O 1
ATOM 716 N N . ASP A 1 95 ? -9.891 -0.879 -0.796 1.00 49.53 95 ASP A N 1
ATOM 717 C CA . ASP A 1 95 ? -8.464 -0.672 -0.472 1.00 49.53 95 ASP A CA 1
ATOM 718 C C . ASP A 1 95 ? -7.724 0.040 -1.627 1.00 49.53 95 ASP A C 1
ATOM 720 O O . ASP A 1 95 ? -6.682 0.680 -1.449 1.00 49.53 95 ASP A O 1
ATOM 724 N N . THR A 1 96 ? -8.294 -0.037 -2.832 1.00 49.03 96 THR A N 1
ATOM 725 C CA . THR A 1 96 ? -7.841 0.644 -4.040 1.00 49.03 96 THR A CA 1
ATOM 726 C C . THR A 1 96 ? -8.049 2.165 -4.015 1.00 49.03 96 THR A C 1
ATOM 728 O O . THR A 1 96 ? -7.215 2.884 -4.565 1.00 49.03 96 THR A O 1
ATOM 731 N N . ILE A 1 97 ? -9.090 2.696 -3.364 1.00 49.94 97 ILE A N 1
ATOM 732 C CA . ILE A 1 97 ? -9.441 4.128 -3.381 1.00 49.94 97 ILE A CA 1
ATOM 733 C C . ILE A 1 97 ? -8.482 4.951 -2.504 1.00 49.94 97 ILE A C 1
ATOM 735 O O . ILE A 1 97 ? -7.953 5.964 -2.974 1.00 49.94 97 ILE A O 1
ATOM 739 N N . ASP A 1 98 ? -8.173 4.504 -1.281 1.00 53.25 98 ASP A N 1
ATOM 740 C CA . ASP A 1 98 ? -7.253 5.216 -0.371 1.00 53.25 98 ASP A CA 1
ATOM 741 C C . ASP A 1 98 ? -5.788 5.105 -0.818 1.00 53.25 98 ASP A C 1
ATOM 743 O O . ASP A 1 98 ? -5.035 6.089 -0.792 1.00 53.25 98 ASP A O 1
ATOM 747 N N . ALA A 1 99 ? -5.379 3.930 -1.309 1.00 54.97 99 ALA A N 1
ATOM 748 C CA . ALA A 1 99 ? -4.048 3.743 -1.876 1.00 54.97 99 ALA A CA 1
ATOM 749 C C . ALA A 1 99 ? -3.833 4.632 -3.113 1.00 54.97 99 ALA A C 1
ATOM 751 O O . ALA A 1 99 ? -2.750 5.202 -3.271 1.00 54.97 99 ALA A O 1
ATOM 752 N N . ASN A 1 100 ? -4.859 4.805 -3.955 1.00 63.84 100 ASN A N 1
ATOM 753 C CA . ASN A 1 100 ? -4.775 5.614 -5.170 1.00 63.84 100 ASN A CA 1
ATOM 754 C C . ASN A 1 100 ? -4.814 7.126 -4.876 1.00 63.84 100 ASN A C 1
ATOM 756 O O . ASN A 1 100 ? -4.024 7.875 -5.448 1.00 63.84 100 ASN A O 1
ATOM 760 N N . ALA A 1 101 ? -5.638 7.588 -3.927 1.00 66.19 101 ALA A N 1
ATOM 761 C CA . ALA A 1 101 ? -5.680 9.001 -3.532 1.00 66.19 101 ALA A CA 1
ATOM 762 C C . ALA A 1 101 ? -4.363 9.465 -2.878 1.00 66.19 101 ALA A C 1
ATOM 764 O O . ALA A 1 101 ? -3.816 10.521 -3.217 1.00 66.19 101 ALA A O 1
ATOM 765 N N . TYR A 1 102 ? -3.798 8.649 -1.986 1.00 71.44 102 TYR A N 1
ATOM 766 C CA . TYR A 1 102 ? -2.509 8.945 -1.365 1.00 71.44 102 TYR A CA 1
ATOM 767 C C . TYR A 1 102 ? -1.341 8.824 -2.360 1.00 71.44 102 TYR A C 1
ATOM 769 O O . TYR A 1 102 ? -0.435 9.666 -2.361 1.00 71.44 102 TYR A O 1
ATOM 777 N N . ALA A 1 103 ? -1.370 7.832 -3.260 1.00 76.31 103 ALA A N 1
ATOM 778 C CA . ALA A 1 103 ? -0.398 7.727 -4.347 1.00 76.31 103 ALA A CA 1
ATOM 779 C C . ALA A 1 103 ? -0.464 8.940 -5.285 1.00 76.31 103 ALA A C 1
ATOM 781 O O . ALA A 1 103 ? 0.586 9.475 -5.636 1.00 76.31 103 ALA A O 1
ATOM 782 N N . ALA A 1 104 ? -1.656 9.438 -5.623 1.00 80.12 104 ALA A N 1
ATOM 783 C CA . ALA A 1 104 ? -1.828 10.640 -6.437 1.00 80.12 104 ALA A CA 1
ATOM 784 C C . ALA A 1 104 ? -1.213 11.882 -5.769 1.00 80.12 104 ALA A C 1
ATOM 786 O O . ALA A 1 104 ? -0.494 12.637 -6.426 1.00 80.12 104 ALA A O 1
ATOM 787 N N . MET A 1 105 ? -1.399 12.056 -4.453 1.00 84.25 105 MET A N 1
ATOM 788 C CA . MET A 1 105 ? -0.746 13.132 -3.695 1.00 84.25 105 MET A CA 1
ATOM 789 C C . MET A 1 105 ? 0.785 13.013 -3.736 1.00 84.25 105 MET A C 1
AT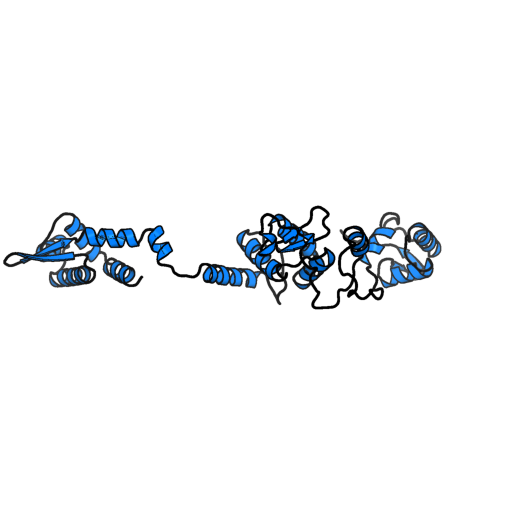OM 791 O O . MET A 1 105 ? 1.486 14.010 -3.925 1.00 84.25 105 MET A O 1
ATOM 795 N N . ILE A 1 106 ? 1.327 11.801 -3.568 1.00 85.50 106 ILE A N 1
ATOM 796 C CA . ILE A 1 106 ? 2.770 11.573 -3.692 1.00 85.50 106 ILE A CA 1
ATOM 797 C C . ILE A 1 106 ? 3.241 11.915 -5.107 1.00 85.50 106 ILE A C 1
ATOM 799 O O . ILE A 1 106 ? 4.231 12.630 -5.256 1.00 85.50 106 ILE A O 1
ATOM 803 N N . LEU A 1 107 ? 2.559 11.412 -6.137 1.00 86.88 107 LEU A N 1
ATOM 804 C CA . LEU A 1 107 ? 2.938 11.607 -7.535 1.00 86.88 107 LEU A CA 1
ATOM 805 C C . LEU A 1 107 ? 2.925 13.087 -7.917 1.00 86.88 107 LEU A C 1
ATOM 807 O O . LEU A 1 107 ? 3.883 13.541 -8.534 1.00 86.88 107 LEU A O 1
ATOM 811 N N . ALA A 1 108 ? 1.943 13.864 -7.455 1.00 87.56 108 ALA A N 1
ATOM 812 C CA . ALA A 1 108 ? 1.885 15.312 -7.674 1.00 87.56 108 ALA A CA 1
ATOM 813 C C . ALA A 1 108 ? 3.125 16.066 -7.152 1.00 87.56 108 ALA A C 1
ATOM 815 O O . ALA A 1 108 ? 3.457 17.139 -7.647 1.00 87.56 108 ALA A O 1
ATOM 816 N N . ARG A 1 109 ? 3.845 15.510 -6.166 1.00 88.75 109 ARG A N 1
ATOM 817 C CA . ARG A 1 109 ? 5.100 16.085 -5.656 1.00 88.75 109 ARG A CA 1
ATOM 818 C C . ARG A 1 109 ? 6.308 15.786 -6.549 1.00 88.75 109 ARG A C 1
ATOM 820 O O . ARG A 1 109 ? 7.287 16.530 -6.509 1.00 88.75 109 ARG A O 1
ATOM 827 N N . TRP A 1 110 ? 6.283 14.676 -7.281 1.00 89.69 110 TRP A N 1
ATOM 828 C CA . TRP A 1 110 ? 7.427 14.176 -8.054 1.00 89.69 110 TRP A CA 1
ATOM 829 C C . TRP A 1 110 ? 7.285 14.380 -9.558 1.00 89.69 110 TRP A C 1
ATOM 831 O O . TRP A 1 110 ? 8.298 14.404 -10.260 1.00 89.69 110 TRP A O 1
ATOM 841 N N . LEU A 1 111 ? 6.054 14.521 -10.043 1.00 90.62 111 LEU A N 1
ATOM 842 C CA . LEU A 1 111 ? 5.733 14.719 -11.445 1.00 90.62 111 LEU A CA 1
ATOM 843 C C . LEU A 1 111 ? 5.459 16.193 -11.728 1.00 90.62 111 LEU A C 1
ATOM 845 O O . LEU A 1 111 ? 4.700 16.850 -11.020 1.00 90.62 111 LEU A O 1
ATOM 849 N N . LYS A 1 112 ? 6.045 16.685 -12.814 1.00 87.50 112 LYS A N 1
ATOM 850 C CA . LYS A 1 112 ? 5.692 17.954 -13.446 1.00 87.50 112 LYS A CA 1
ATOM 851 C C . LYS A 1 112 ? 5.519 17.677 -14.934 1.00 87.50 112 LYS A C 1
ATOM 853 O O . LYS A 1 112 ? 6.420 17.095 -15.530 1.00 87.50 112 LYS A O 1
ATOM 858 N N . ASP A 1 113 ? 4.362 18.018 -15.495 1.00 84.12 113 ASP A N 1
ATOM 859 C CA . ASP A 1 113 ? 4.025 17.770 -16.907 1.00 84.12 113 ASP A CA 1
ATOM 860 C C . ASP A 1 113 ? 4.203 16.287 -17.327 1.00 84.12 113 ASP A C 1
ATOM 862 O O . ASP A 1 113 ? 4.812 15.985 -18.348 1.00 84.12 113 ASP A O 1
ATOM 866 N N . ASP A 1 114 ? 3.734 15.347 -16.488 1.00 82.44 114 ASP A N 1
ATOM 867 C CA . ASP A 1 114 ? 3.909 13.877 -16.629 1.00 82.44 114 ASP A CA 1
ATOM 868 C C . ASP A 1 114 ? 5.386 13.419 -16.716 1.00 82.44 114 ASP A C 1
ATOM 870 O O . ASP A 1 114 ? 5.688 12.311 -17.164 1.00 82.44 114 ASP A O 1
ATOM 874 N N . ARG A 1 115 ? 6.326 14.257 -16.246 1.00 88.94 115 ARG A N 1
ATOM 875 C CA . ARG A 1 115 ? 7.764 13.958 -16.169 1.00 88.94 115 ARG A CA 1
ATOM 876 C C . ARG A 1 115 ? 8.273 13.952 -14.731 1.00 88.94 115 ARG A C 1
ATOM 878 O O . ARG A 1 115 ? 8.081 14.903 -13.967 1.00 88.94 115 ARG A O 1
ATOM 885 N N . LEU A 1 116 ? 8.990 12.891 -14.378 1.00 91.19 116 LEU A N 1
ATOM 886 C CA . LEU A 1 116 ? 9.623 12.694 -13.084 1.00 91.19 116 LEU A CA 1
ATOM 887 C C . LEU A 1 116 ? 10.820 13.636 -12.904 1.00 91.19 116 LEU A C 1
ATOM 889 O O . LEU A 1 116 ? 11.774 13.610 -13.683 1.00 91.19 116 LEU A O 1
ATOM 893 N N . GLN A 1 117 ? 10.782 14.431 -11.835 1.00 87.19 117 GLN A N 1
ATOM 894 C CA . GLN A 1 117 ? 11.792 15.456 -11.537 1.00 87.19 117 GLN A CA 1
ATOM 895 C C . GLN A 1 117 ? 13.010 14.918 -10.766 1.00 87.19 117 GLN A C 1
ATOM 897 O O . GLN A 1 117 ? 14.030 15.592 -10.649 1.00 87.19 117 GLN A O 1
ATOM 902 N N . GLY A 1 118 ? 12.924 13.705 -10.225 1.00 84.62 118 GLY A N 1
ATOM 903 C CA . GLY A 1 118 ? 14.011 13.059 -9.495 1.00 84.62 118 GLY A CA 1
ATOM 904 C C . GLY A 1 118 ? 13.567 11.740 -8.879 1.00 84.62 118 GLY A C 1
ATOM 905 O O . GLY A 1 118 ? 12.376 11.434 -8.847 1.00 84.62 118 GLY A O 1
ATOM 906 N N . ILE A 1 119 ? 14.518 10.951 -8.374 1.00 87.19 119 ILE A N 1
ATOM 907 C CA . ILE A 1 119 ? 14.200 9.640 -7.801 1.00 87.19 119 ILE A CA 1
ATOM 908 C C . ILE A 1 119 ? 13.990 9.747 -6.278 1.00 87.19 119 ILE A C 1
ATOM 910 O O . ILE A 1 119 ? 14.907 10.176 -5.566 1.00 87.19 119 ILE A O 1
ATOM 914 N N . PRO A 1 120 ? 12.825 9.334 -5.740 1.00 88.50 120 PRO A N 1
ATOM 915 C CA . PRO A 1 120 ? 12.561 9.406 -4.307 1.00 88.50 120 PRO A CA 1
ATOM 916 C C . PRO A 1 120 ? 13.513 8.555 -3.459 1.00 88.50 120 PRO A C 1
ATOM 918 O O . PRO A 1 120 ? 13.943 7.477 -3.866 1.00 88.50 120 PRO A O 1
ATOM 921 N N . ARG A 1 121 ? 13.787 9.008 -2.226 1.00 88.75 121 ARG A N 1
ATOM 922 C CA . ARG A 1 121 ? 14.537 8.235 -1.211 1.00 88.75 121 ARG A CA 1
ATOM 923 C C . ARG A 1 121 ? 13.644 7.413 -0.277 1.00 88.75 121 ARG A C 1
ATOM 925 O O . ARG A 1 121 ? 14.077 6.388 0.229 1.00 88.75 121 ARG A O 1
ATOM 932 N N . LYS A 1 122 ? 12.414 7.871 -0.016 1.00 87.06 122 LYS A N 1
ATOM 933 C CA . LYS A 1 122 ? 11.464 7.170 0.863 1.00 87.06 122 LYS A CA 1
ATOM 934 C C . LYS A 1 122 ? 10.830 5.997 0.120 1.00 87.06 122 LYS A C 1
ATOM 936 O O . LYS A 1 122 ? 10.296 6.204 -0.968 1.00 87.06 122 LYS A O 1
ATOM 941 N N . LEU A 1 123 ? 10.803 4.817 0.741 1.00 85.00 123 LEU A N 1
ATOM 942 C CA . LEU A 1 123 ? 10.299 3.579 0.132 1.00 85.00 123 LEU A CA 1
ATOM 943 C C . LEU A 1 123 ? 8.857 3.706 -0.387 1.00 85.00 123 LEU A C 1
ATOM 945 O O . LEU A 1 123 ? 8.552 3.280 -1.494 1.00 85.00 123 LEU A O 1
ATOM 949 N N . GLN A 1 124 ? 7.973 4.351 0.375 1.00 83.12 124 GLN A N 1
ATOM 950 C CA . GLN A 1 124 ? 6.580 4.557 -0.033 1.00 83.12 124 GLN A CA 1
ATOM 951 C C . GLN A 1 124 ? 6.458 5.442 -1.283 1.00 83.12 124 GLN A C 1
ATOM 953 O O . GLN A 1 124 ? 5.638 5.178 -2.156 1.00 83.12 124 GLN A O 1
ATOM 958 N N . HIS A 1 125 ? 7.316 6.460 -1.407 1.00 88.25 125 HIS A N 1
ATOM 959 C CA . HIS A 1 125 ? 7.337 7.318 -2.590 1.00 88.25 125 HIS A CA 1
ATOM 960 C C . HIS A 1 125 ? 7.949 6.601 -3.793 1.00 88.25 125 HIS A C 1
ATOM 962 O O . HIS A 1 125 ? 7.476 6.772 -4.910 1.00 88.25 125 HIS A O 1
ATOM 968 N N . GLN A 1 126 ? 8.987 5.793 -3.557 1.00 90.56 126 GLN A N 1
ATOM 969 C CA . GLN A 1 126 ? 9.578 4.938 -4.582 1.00 90.56 126 GLN A CA 1
ATOM 970 C C . GLN A 1 126 ? 8.528 3.998 -5.164 1.00 90.56 126 GLN A C 1
ATOM 972 O O . GLN A 1 126 ? 8.368 3.977 -6.375 1.00 90.56 126 GLN A O 1
ATOM 977 N N . ARG A 1 127 ? 7.755 3.309 -4.314 1.00 89.81 127 ARG A N 1
ATOM 978 C CA . ARG A 1 127 ? 6.653 2.440 -4.753 1.00 89.81 127 ARG A CA 1
ATOM 979 C C . ARG A 1 127 ? 5.663 3.185 -5.644 1.00 89.81 127 ARG A C 1
ATOM 981 O O . ARG A 1 127 ? 5.440 2.754 -6.763 1.00 89.81 127 ARG A O 1
ATOM 988 N N . ALA A 1 128 ? 5.152 4.334 -5.199 1.00 89.19 128 ALA A N 1
ATOM 989 C CA . ALA A 1 128 ? 4.205 5.120 -5.994 1.00 89.19 128 ALA A CA 1
ATOM 990 C C . ALA A 1 128 ? 4.775 5.510 -7.372 1.00 89.19 128 ALA A C 1
ATOM 992 O O . ALA A 1 128 ? 4.116 5.321 -8.392 1.00 89.19 128 ALA A O 1
ATOM 993 N N . VAL A 1 129 ? 6.019 6.004 -7.414 1.00 91.75 129 VAL A N 1
ATOM 994 C CA . VAL A 1 129 ? 6.690 6.395 -8.665 1.00 91.75 129 VAL A CA 1
ATOM 995 C C . VAL A 1 129 ? 6.959 5.191 -9.569 1.00 91.75 129 VAL A C 1
ATOM 997 O O . VAL A 1 129 ? 6.754 5.285 -10.775 1.00 91.75 129 VAL A O 1
ATOM 1000 N N . TYR A 1 130 ? 7.399 4.060 -9.020 1.00 94.19 130 TYR A N 1
ATOM 1001 C CA . TYR A 1 130 ? 7.712 2.864 -9.803 1.00 94.19 130 TYR A CA 1
ATOM 1002 C C . TYR A 1 130 ? 6.447 2.204 -10.343 1.00 94.19 130 TYR A C 1
ATOM 1004 O O . TYR A 1 130 ? 6.413 1.866 -11.523 1.00 94.19 130 TYR A O 1
ATOM 1012 N N . THR A 1 131 ? 5.378 2.117 -9.550 1.00 91.94 131 THR A N 1
ATOM 1013 C CA . THR A 1 131 ? 4.062 1.668 -10.023 1.00 91.94 131 THR A CA 1
ATOM 1014 C C . THR A 1 131 ? 3.543 2.573 -11.144 1.00 91.94 131 THR A C 1
ATOM 1016 O O . THR A 1 131 ? 3.127 2.074 -12.189 1.00 91.94 131 THR A O 1
ATOM 1019 N N . TRP A 1 132 ? 3.635 3.900 -10.985 1.00 92.31 132 TRP A N 1
ATOM 1020 C CA . TRP A 1 132 ? 3.256 4.847 -12.039 1.00 92.31 132 TRP A CA 1
ATOM 1021 C C . TRP A 1 132 ? 4.085 4.661 -13.313 1.00 92.31 132 TRP A C 1
ATOM 1023 O O . TRP A 1 132 ? 3.516 4.587 -14.400 1.00 92.31 132 TRP A O 1
ATOM 1033 N N . LEU A 1 133 ? 5.409 4.534 -13.207 1.00 92.50 133 LEU A N 1
ATOM 1034 C CA . LEU A 1 133 ? 6.274 4.361 -14.375 1.00 92.50 133 LEU A CA 1
ATOM 1035 C C . LEU A 1 133 ? 5.996 3.026 -15.083 1.00 92.50 133 LEU A C 1
ATOM 1037 O O . LEU A 1 133 ? 5.921 2.980 -16.306 1.00 92.50 133 LEU A O 1
ATOM 1041 N N . THR A 1 134 ? 5.749 1.964 -14.317 1.00 93.81 134 THR A N 1
ATOM 1042 C CA . THR A 1 134 ? 5.392 0.631 -14.835 1.00 93.81 134 THR A CA 1
ATOM 1043 C C . THR A 1 134 ? 4.063 0.648 -15.586 1.00 93.81 134 THR A C 1
ATOM 1045 O O . THR A 1 134 ? 3.925 -0.031 -16.600 1.00 93.81 134 THR A O 1
ATOM 1048 N N . SER A 1 135 ? 3.106 1.485 -15.165 1.00 90.56 135 SER A N 1
ATOM 1049 C CA . SER A 1 135 ? 1.823 1.651 -15.868 1.00 90.56 135 SER A CA 1
ATOM 1050 C C . SER A 1 135 ? 1.962 2.190 -17.297 1.00 90.56 135 SER A C 1
ATOM 1052 O O . SER A 1 135 ? 1.038 2.045 -18.092 1.00 90.56 135 SER A O 1
ATOM 1054 N N . LYS A 1 136 ? 3.113 2.787 -17.646 1.00 91.31 136 LYS A N 1
ATOM 1055 C CA . LYS A 1 136 ? 3.402 3.263 -19.008 1.00 91.31 136 LYS A CA 1
ATOM 1056 C C . LYS A 1 136 ? 3.822 2.133 -19.956 1.00 91.31 136 LYS A C 1
ATOM 1058 O O . LYS A 1 136 ? 3.900 2.360 -21.159 1.00 91.31 136 LYS A O 1
ATOM 1063 N N . PHE A 1 137 ? 4.062 0.934 -19.431 1.00 91.25 137 PHE A N 1
ATOM 1064 C CA . PHE A 1 137 ? 4.285 -0.273 -20.217 1.00 91.25 137 PHE A CA 1
ATOM 1065 C C . PHE A 1 137 ? 2.951 -1.020 -20.382 1.00 91.25 137 PHE A C 1
ATOM 1067 O O . PHE A 1 137 ? 2.147 -1.125 -19.450 1.00 91.25 137 PHE A O 1
ATOM 1074 N N . ALA A 1 138 ? 2.699 -1.548 -21.573 1.00 88.81 138 ALA A N 1
ATOM 1075 C CA . ALA A 1 138 ? 1.563 -2.416 -21.842 1.00 88.81 138 ALA A CA 1
ATOM 1076 C C . ALA A 1 138 ? 1.773 -3.787 -21.183 1.00 88.81 138 ALA A C 1
ATOM 1078 O O . ALA A 1 138 ? 2.902 -4.242 -20.979 1.00 88.81 138 ALA A O 1
ATOM 1079 N N . GLN A 1 139 ? 0.667 -4.421 -20.806 1.00 91.00 139 GLN A N 1
ATOM 1080 C CA . GLN A 1 139 ? 0.681 -5.784 -20.284 1.00 91.00 139 GLN A CA 1
ATOM 1081 C C . GLN A 1 139 ? 0.834 -6.786 -21.429 1.00 91.00 139 GLN A C 1
ATOM 1083 O O . GLN A 1 139 ? 0.530 -6.469 -22.578 1.00 91.00 139 GLN A O 1
ATOM 1088 N N . ASP A 1 140 ? 1.308 -7.986 -21.092 1.00 90.06 140 ASP A N 1
ATOM 1089 C CA . ASP A 1 140 ? 1.332 -9.147 -21.989 1.00 90.06 140 ASP A CA 1
ATOM 1090 C C . ASP A 1 140 ? 2.129 -8.936 -23.291 1.00 90.06 140 ASP A C 1
ATOM 1092 O O . ASP A 1 140 ? 1.885 -9.585 -24.306 1.00 90.06 140 ASP A O 1
ATOM 1096 N N . VAL A 1 141 ? 3.127 -8.048 -23.251 1.00 88.50 141 VAL A N 1
ATOM 1097 C CA . VAL A 1 141 ? 4.076 -7.790 -24.342 1.00 88.50 141 VAL A CA 1
ATOM 1098 C C . VAL A 1 141 ? 5.510 -7.732 -23.809 1.00 88.50 141 VAL A C 1
ATOM 1100 O O . VAL A 1 141 ? 5.737 -7.458 -22.625 1.00 88.50 141 VAL A O 1
ATOM 1103 N N . ARG A 1 142 ? 6.490 -7.956 -24.693 1.00 88.31 142 ARG A N 1
ATOM 1104 C CA . ARG A 1 142 ? 7.922 -7.794 -24.400 1.00 88.31 142 ARG A CA 1
ATOM 1105 C C . ARG A 1 142 ? 8.537 -6.599 -25.126 1.00 88.31 142 ARG A C 1
ATOM 1107 O O . ARG A 1 142 ? 8.150 -6.271 -26.246 1.00 88.31 142 ARG A O 1
ATOM 1114 N N . TYR A 1 143 ? 9.531 -5.998 -24.486 1.00 88.50 143 TYR A N 1
ATOM 1115 C CA . TYR A 1 143 ? 10.264 -4.816 -24.928 1.00 88.50 143 TYR A CA 1
ATOM 1116 C C . TYR A 1 143 ? 11.752 -5.127 -25.060 1.00 88.50 143 TYR A C 1
ATOM 1118 O O . TYR A 1 143 ? 12.323 -5.780 -24.183 1.00 88.50 143 TYR A O 1
ATOM 1126 N N . ASP A 1 144 ? 12.388 -4.652 -26.126 1.00 82.81 144 ASP A N 1
ATOM 1127 C CA . ASP A 1 144 ? 13.850 -4.630 -26.208 1.00 82.81 144 ASP A CA 1
ATOM 1128 C C . ASP A 1 144 ? 14.434 -3.498 -25.328 1.00 82.81 144 ASP A C 1
ATOM 1130 O O . ASP A 1 144 ? 13.709 -2.643 -24.809 1.00 82.81 144 ASP A O 1
ATOM 1134 N N . SER A 1 145 ? 15.756 -3.496 -25.119 1.00 80.75 145 SER A N 1
ATOM 1135 C CA . SER A 1 145 ? 16.418 -2.476 -24.287 1.00 80.75 145 SER A CA 1
ATOM 1136 C C . SER A 1 145 ? 16.235 -1.047 -24.811 1.00 80.75 145 SER A C 1
ATOM 1138 O O . SER A 1 145 ? 16.234 -0.116 -24.005 1.00 80.75 145 SER A O 1
ATOM 1140 N N . ASP A 1 146 ? 16.104 -0.865 -26.127 1.00 76.94 146 ASP A N 1
ATOM 1141 C CA . ASP A 1 146 ? 15.962 0.457 -26.737 1.00 76.94 146 ASP A CA 1
ATOM 1142 C C . ASP A 1 146 ? 14.544 0.994 -26.476 1.00 76.94 146 ASP A C 1
ATOM 1144 O O . ASP A 1 146 ? 14.378 2.128 -26.034 1.00 76.94 146 ASP A O 1
ATOM 1148 N N . GLN A 1 147 ? 13.522 0.144 -26.634 1.00 82.12 147 GLN A N 1
ATOM 1149 C CA . GLN A 1 147 ? 12.127 0.473 -26.332 1.00 82.12 147 GLN A CA 1
ATOM 1150 C C . GLN A 1 147 ? 11.930 0.851 -24.860 1.00 82.12 147 GLN A C 1
ATOM 1152 O O . GLN A 1 147 ? 11.218 1.806 -24.552 1.00 82.12 147 GLN A O 1
ATOM 1157 N N . VAL A 1 148 ? 12.561 0.118 -23.935 1.00 87.25 148 VAL A N 1
ATOM 1158 C CA . VAL A 1 148 ? 12.510 0.462 -22.505 1.00 87.25 148 VAL A CA 1
ATOM 1159 C C . VAL A 1 148 ? 13.166 1.817 -22.248 1.00 87.25 148 VAL A C 1
ATOM 1161 O O . VAL A 1 148 ? 12.604 2.625 -21.508 1.00 87.25 148 VAL A O 1
ATOM 1164 N N . GLY A 1 149 ? 14.327 2.074 -22.859 1.00 83.62 149 GLY A N 1
ATOM 1165 C CA . GLY A 1 149 ? 15.023 3.357 -22.762 1.00 83.62 149 GLY A CA 1
ATOM 1166 C C . GLY A 1 149 ? 14.138 4.518 -23.207 1.00 83.62 149 GLY A C 1
ATOM 1167 O O . GLY A 1 149 ? 13.925 5.454 -22.440 1.00 83.62 149 GLY A O 1
ATOM 1168 N N . GLU A 1 150 ? 13.530 4.401 -24.386 1.00 81.81 150 GLU A N 1
ATOM 1169 C CA . GLU A 1 150 ? 12.669 5.432 -24.966 1.00 81.81 150 GLU A CA 1
ATOM 1170 C C . GLU A 1 150 ? 11.441 5.733 -24.090 1.00 81.81 150 GLU A C 1
ATOM 1172 O O . GLU A 1 150 ? 11.166 6.895 -23.778 1.00 81.81 150 GLU A O 1
ATOM 1177 N N . ILE A 1 151 ? 10.736 4.699 -23.610 1.00 87.44 151 ILE A N 1
ATOM 1178 C CA . ILE A 1 151 ? 9.576 4.871 -22.715 1.00 87.44 151 ILE A CA 1
ATOM 1179 C C . ILE A 1 151 ? 9.977 5.639 -21.447 1.00 87.44 151 ILE A C 1
ATOM 1181 O O . ILE A 1 151 ? 9.235 6.509 -20.981 1.00 87.44 151 ILE A O 1
ATOM 1185 N N . VAL A 1 152 ? 11.149 5.339 -20.885 1.00 88.06 152 VAL A N 1
ATOM 1186 C CA . VAL A 1 152 ? 11.636 5.972 -19.654 1.00 88.06 152 VAL A CA 1
ATOM 1187 C C . VAL A 1 152 ? 12.125 7.404 -19.914 1.00 88.06 152 VAL A C 1
ATOM 1189 O O . VAL A 1 152 ? 11.764 8.311 -19.163 1.00 88.06 152 VAL A O 1
ATOM 1192 N N . GLU A 1 153 ? 12.855 7.663 -21.000 1.00 85.19 153 GLU A N 1
ATOM 1193 C CA . GLU A 1 153 ? 13.347 8.999 -21.388 1.00 85.19 153 GLU A CA 1
ATOM 1194 C C . GLU A 1 153 ? 12.219 10.005 -21.655 1.00 85.19 153 GLU A C 1
ATOM 1196 O O . GLU A 1 153 ? 12.291 11.188 -21.288 1.00 85.19 153 GLU A O 1
ATOM 1201 N N . GLN A 1 154 ? 11.102 9.534 -22.211 1.00 84.00 154 GLN A N 1
ATOM 1202 C CA . GLN A 1 154 ? 9.911 10.363 -22.372 1.00 84.00 154 GLN A CA 1
ATOM 1203 C C . GLN A 1 154 ? 9.262 10.758 -21.030 1.00 84.00 154 GLN A C 1
ATOM 1205 O O . GLN A 1 154 ? 8.422 11.664 -21.001 1.00 84.00 154 GLN A O 1
ATOM 1210 N N . ARG A 1 155 ? 9.633 10.116 -19.915 1.00 87.38 155 ARG A N 1
ATOM 1211 C CA . ARG A 1 155 ? 9.009 10.281 -18.590 1.00 87.38 155 ARG A CA 1
ATOM 1212 C C . ARG A 1 155 ? 9.965 10.772 -17.505 1.00 87.38 155 ARG A C 1
ATOM 1214 O O . ARG A 1 155 ? 9.499 11.095 -16.417 1.00 87.38 155 ARG A O 1
ATOM 1221 N N . CYS A 1 156 ? 11.267 10.889 -17.758 1.00 86.00 156 CYS A N 1
ATOM 1222 C CA . CYS A 1 156 ? 12.224 11.458 -16.804 1.00 86.00 156 CYS A CA 1
ATOM 1223 C C . CYS A 1 156 ? 13.441 12.102 -17.486 1.00 86.00 156 CYS A C 1
ATOM 1225 O O . CYS A 1 156 ? 13.611 12.039 -18.699 1.00 86.00 156 CYS A O 1
ATOM 1227 N N . HIS A 1 157 ? 14.295 12.764 -16.702 1.00 75.25 157 HIS A N 1
ATOM 1228 C CA . HIS A 1 157 ? 15.568 13.298 -17.196 1.00 75.25 157 HIS A CA 1
ATOM 1229 C C . HIS A 1 157 ? 16.557 12.159 -17.548 1.00 75.25 157 HIS A C 1
ATOM 1231 O O . HIS A 1 157 ? 16.637 11.207 -16.764 1.00 75.25 157 HIS A O 1
ATOM 1237 N N . PRO A 1 158 ? 17.362 12.268 -18.631 1.00 73.75 158 PRO A N 1
ATOM 1238 C CA . PRO A 1 158 ? 18.311 11.229 -19.069 1.00 73.75 158 PRO A CA 1
ATOM 1239 C C . PRO A 1 158 ? 19.217 10.671 -17.960 1.00 73.75 158 PRO A C 1
ATOM 1241 O O . PRO A 1 158 ? 19.381 9.462 -17.825 1.00 73.75 158 PRO A O 1
ATOM 1244 N N . ASN A 1 159 ? 19.718 11.543 -17.080 1.00 77.12 159 ASN A N 1
ATOM 1245 C CA . ASN A 1 159 ? 20.571 11.174 -15.936 1.00 77.12 159 ASN A CA 1
ATOM 1246 C C . ASN A 1 159 ? 19.943 10.161 -14.957 1.00 77.12 159 ASN A C 1
ATOM 1248 O O . ASN A 1 159 ? 20.654 9.592 -14.130 1.00 77.12 159 ASN A O 1
ATOM 1252 N N . PHE A 1 160 ? 18.624 9.959 -14.994 1.00 80.38 160 PHE A N 1
ATOM 1253 C CA . PHE A 1 160 ? 17.921 9.029 -14.109 1.00 80.38 160 PHE A CA 1
ATOM 1254 C C . PHE A 1 160 ? 17.526 7.723 -14.799 1.00 80.38 160 PHE A C 1
ATOM 1256 O O . PHE A 1 160 ? 17.247 6.755 -14.092 1.00 80.38 160 PHE A O 1
ATOM 1263 N N . CYS A 1 161 ? 17.514 7.669 -16.135 1.00 79.94 161 CYS A N 1
ATOM 1264 C CA . CYS A 1 161 ? 16.930 6.565 -16.900 1.00 79.94 161 CYS A CA 1
ATOM 1265 C C . CYS A 1 161 ? 17.562 5.215 -16.543 1.00 79.94 161 CYS A C 1
ATOM 1267 O O . CYS A 1 161 ? 16.858 4.292 -16.137 1.00 79.94 161 CYS A O 1
ATOM 1269 N N . THR A 1 162 ? 18.893 5.120 -16.592 1.00 80.94 162 THR A N 1
ATOM 1270 C CA . THR A 1 162 ? 19.632 3.880 -16.295 1.00 80.94 162 THR A CA 1
ATOM 1271 C C . THR A 1 162 ? 19.355 3.362 -14.884 1.00 80.94 162 THR A C 1
ATOM 1273 O O . THR A 1 162 ? 19.091 2.176 -14.685 1.00 80.94 162 THR A O 1
ATOM 1276 N N . GLU A 1 163 ? 19.379 4.253 -13.891 1.00 86.31 163 GLU A N 1
ATOM 1277 C CA . GLU A 1 163 ? 19.147 3.881 -12.495 1.00 86.31 163 GLU A CA 1
ATOM 1278 C C . GLU A 1 163 ? 17.678 3.522 -12.235 1.00 86.31 163 GLU A C 1
ATOM 1280 O O . GLU A 1 163 ? 17.397 2.617 -11.451 1.00 86.31 163 GLU A O 1
ATOM 1285 N N . LEU A 1 164 ? 16.731 4.187 -12.901 1.00 90.12 164 LEU A N 1
ATOM 1286 C CA . LEU A 1 164 ? 15.310 3.851 -12.809 1.00 90.12 164 LEU A CA 1
ATOM 1287 C C . LEU A 1 164 ? 15.025 2.473 -13.394 1.00 90.12 164 LEU A C 1
ATOM 1289 O O . LEU A 1 164 ? 14.383 1.673 -12.721 1.00 90.12 164 LEU A O 1
ATOM 1293 N N . ILE A 1 165 ? 15.549 2.162 -14.582 1.00 91.44 165 ILE A N 1
ATOM 1294 C CA . ILE A 1 165 ? 15.391 0.837 -15.198 1.00 91.44 165 ILE A CA 1
ATOM 1295 C C . ILE A 1 165 ? 15.947 -0.242 -14.266 1.00 91.44 165 ILE A C 1
ATOM 1297 O O . ILE A 1 165 ? 15.269 -1.233 -14.001 1.00 91.44 165 ILE A O 1
ATOM 1301 N N . ARG A 1 166 ? 17.141 -0.024 -13.698 1.00 89.25 166 ARG A N 1
ATOM 1302 C CA . ARG A 1 166 ? 17.733 -0.948 -12.723 1.00 89.25 166 ARG A CA 1
ATOM 1303 C C . ARG A 1 166 ? 16.815 -1.168 -11.521 1.00 89.25 166 ARG A C 1
ATOM 1305 O O . ARG A 1 166 ? 16.553 -2.308 -11.164 1.00 89.25 166 ARG A O 1
ATOM 1312 N N . ARG A 1 167 ? 16.274 -0.100 -10.929 1.00 93.44 167 ARG A N 1
ATOM 1313 C CA . ARG A 1 167 ? 15.377 -0.197 -9.764 1.00 93.44 167 ARG A CA 1
ATOM 1314 C C . ARG A 1 167 ? 14.029 -0.836 -10.081 1.00 93.44 167 ARG A C 1
ATOM 1316 O O . ARG A 1 167 ? 13.476 -1.503 -9.211 1.00 93.44 167 ARG A O 1
ATOM 1323 N N . LEU A 1 168 ? 13.503 -0.651 -11.292 1.00 95.38 168 LEU A N 1
ATOM 1324 C CA . LEU A 1 168 ? 12.294 -1.342 -11.743 1.00 95.38 168 LEU A CA 1
ATOM 1325 C C . LEU A 1 168 ? 12.529 -2.852 -11.856 1.00 95.38 168 LEU A C 1
ATOM 1327 O O . LEU A 1 168 ? 11.659 -3.623 -11.462 1.00 95.38 168 LEU A O 1
ATOM 1331 N N . VAL A 1 169 ? 13.701 -3.268 -12.343 1.00 95.38 169 VAL A N 1
ATOM 1332 C CA . VAL A 1 169 ? 14.078 -4.687 -12.419 1.00 95.38 169 VAL A CA 1
ATOM 1333 C C . VAL A 1 169 ? 14.353 -5.263 -11.028 1.00 95.38 169 VAL A C 1
ATOM 1335 O O . VAL A 1 169 ? 13.747 -6.262 -10.652 1.00 95.38 169 VAL A O 1
ATOM 1338 N N . ASP A 1 170 ? 15.193 -4.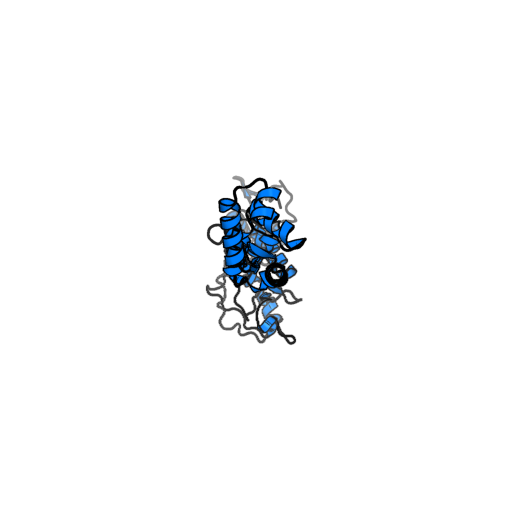601 -10.228 1.00 92.50 170 ASP A N 1
ATOM 1339 C CA . ASP A 1 170 ? 15.530 -5.027 -8.860 1.00 92.50 170 ASP A CA 1
ATOM 1340 C C . ASP A 1 170 ? 14.276 -5.121 -7.972 1.00 92.50 170 ASP A C 1
ATOM 1342 O O . ASP A 1 170 ? 14.167 -5.993 -7.113 1.00 92.50 170 ASP A O 1
ATOM 1346 N N . GLY A 1 171 ? 13.318 -4.213 -8.182 1.00 91.19 171 GLY A N 1
ATOM 1347 C CA . GLY A 1 171 ? 12.045 -4.165 -7.469 1.00 91.19 171 GLY A CA 1
ATOM 1348 C C . GLY A 1 171 ? 10.949 -5.067 -8.037 1.00 91.19 171 GLY A C 1
ATOM 1349 O O . GLY A 1 171 ? 9.823 -4.963 -7.561 1.00 91.19 171 GLY A O 1
ATOM 1350 N N . GLN A 1 172 ? 11.247 -5.901 -9.042 1.00 94.00 172 GLN A N 1
ATOM 1351 C CA . GLN A 1 172 ? 10.291 -6.792 -9.714 1.00 94.00 172 GLN A CA 1
ATOM 1352 C C . GLN A 1 172 ? 9.048 -6.073 -10.266 1.00 94.00 172 GLN A C 1
ATOM 1354 O O . GLN A 1 172 ? 7.954 -6.626 -10.276 1.00 94.00 172 GLN A O 1
ATOM 1359 N N . TYR A 1 173 ? 9.206 -4.835 -10.732 1.00 94.75 173 TYR A N 1
ATOM 1360 C CA . TYR A 1 173 ? 8.183 -4.129 -11.508 1.00 94.75 173 TYR A CA 1
ATOM 1361 C C . TYR A 1 173 ? 8.283 -4.492 -12.991 1.00 94.75 173 TYR A C 1
ATOM 1363 O O . TYR A 1 173 ? 7.278 -4.698 -13.675 1.00 94.75 173 TYR A O 1
ATOM 1371 N N . LEU A 1 174 ? 9.520 -4.612 -13.476 1.00 96.25 174 LEU A N 1
ATOM 1372 C CA . LEU A 1 174 ? 9.836 -5.168 -14.781 1.00 96.25 174 LEU A CA 1
ATOM 1373 C C . LEU A 1 174 ? 10.589 -6.482 -14.602 1.00 96.25 174 LEU A C 1
ATOM 1375 O O . LEU A 1 174 ? 11.526 -6.572 -13.812 1.00 96.25 174 LEU A O 1
ATOM 1379 N N . GLY A 1 175 ? 10.201 -7.494 -15.366 1.00 94.44 175 GLY A N 1
ATOM 1380 C CA . GLY A 1 175 ? 11.029 -8.665 -15.581 1.00 94.44 175 GLY A CA 1
ATOM 1381 C C . GLY A 1 175 ? 12.088 -8.373 -16.639 1.00 94.44 175 GLY A C 1
ATOM 1382 O O . GLY A 1 175 ? 11.883 -7.546 -17.531 1.00 94.44 175 GLY A O 1
ATOM 1383 N N . ARG A 1 176 ? 13.236 -9.041 -16.524 1.00 93.19 176 ARG A N 1
ATOM 1384 C CA . ARG A 1 176 ? 14.339 -8.952 -17.481 1.00 93.19 176 ARG A CA 1
ATOM 1385 C C . ARG A 1 176 ? 14.910 -10.339 -17.726 1.00 93.19 176 ARG A C 1
ATOM 1387 O O . ARG A 1 176 ? 15.170 -11.078 -16.777 1.00 93.19 176 ARG A O 1
ATOM 1394 N N . LEU A 1 177 ? 15.131 -10.680 -18.991 1.00 87.19 177 LEU A N 1
ATOM 1395 C CA . LEU A 1 177 ? 15.768 -11.939 -19.358 1.00 87.19 177 LEU A CA 1
ATOM 1396 C C . LEU A 1 177 ? 17.238 -11.924 -18.909 1.00 87.19 177 LEU A C 1
ATOM 1398 O O . LEU A 1 177 ? 17.872 -10.869 -18.889 1.00 87.19 177 LEU A O 1
ATOM 1402 N N . ALA A 1 178 ? 17.798 -13.082 -18.553 1.00 78.31 178 ALA A N 1
ATOM 1403 C CA . ALA A 1 178 ? 19.163 -13.172 -18.018 1.00 78.31 178 ALA A CA 1
ATOM 1404 C C . ALA A 1 178 ? 20.242 -12.662 -18.995 1.00 78.31 178 ALA A C 1
ATOM 1406 O O . ALA A 1 178 ? 21.255 -12.114 -18.571 1.00 78.31 178 ALA A O 1
ATOM 1407 N N . ASP A 1 179 ? 20.004 -12.800 -20.302 1.00 76.44 179 ASP A N 1
ATOM 1408 C CA . ASP A 1 179 ? 20.864 -12.261 -21.365 1.00 76.44 179 ASP A CA 1
ATOM 1409 C C . ASP A 1 179 ? 20.708 -10.738 -21.565 1.00 76.44 179 ASP A C 1
ATOM 1411 O O . ASP A 1 179 ? 21.429 -10.128 -22.353 1.00 76.44 179 ASP A O 1
ATOM 1415 N N . GLY A 1 180 ? 19.769 -10.114 -20.850 1.00 75.38 180 GLY A N 1
ATOM 1416 C CA . GLY A 1 180 ? 19.480 -8.689 -20.889 1.00 75.38 180 GLY A CA 1
ATOM 1417 C C . GLY A 1 180 ? 18.776 -8.202 -22.153 1.00 75.38 180 GLY A C 1
ATOM 1418 O O . GLY A 1 180 ? 18.645 -6.989 -22.307 1.00 75.38 180 GLY A O 1
ATOM 1419 N N . SER A 1 181 ? 18.342 -9.111 -23.033 1.00 76.44 181 SER A N 1
ATOM 1420 C CA . SER A 1 181 ? 17.787 -8.780 -24.351 1.00 76.44 181 SER A CA 1
ATOM 1421 C C . SER A 1 181 ? 16.334 -8.304 -24.312 1.00 76.44 181 SER A C 1
ATOM 1423 O O . SER A 1 181 ? 15.960 -7.441 -25.105 1.00 76.44 181 SER A O 1
ATOM 1425 N N . TRP A 1 182 ? 15.537 -8.836 -23.381 1.00 85.88 182 TRP A N 1
ATOM 1426 C CA . TRP A 1 182 ? 14.098 -8.593 -23.302 1.00 85.88 182 TRP A CA 1
ATOM 1427 C C . TRP A 1 182 ? 13.647 -8.204 -21.899 1.00 85.88 182 TRP A C 1
ATOM 1429 O O . TRP A 1 182 ? 14.154 -8.717 -20.897 1.00 85.88 182 TRP A O 1
ATOM 1439 N N . TYR A 1 183 ? 12.644 -7.336 -21.866 1.00 92.75 183 TYR A N 1
ATOM 1440 C CA . TYR A 1 183 ? 11.969 -6.833 -20.681 1.00 92.75 183 TYR A CA 1
ATOM 1441 C C . TYR A 1 183 ? 10.462 -7.017 -20.823 1.00 92.75 183 TYR A C 1
ATOM 1443 O O . TYR A 1 183 ? 9.931 -7.023 -21.931 1.00 92.75 183 TYR A O 1
ATOM 1451 N N . TRP A 1 184 ? 9.756 -7.141 -19.709 1.00 94.19 184 TRP A N 1
ATOM 1452 C CA . TRP A 1 184 ? 8.295 -7.223 -19.680 1.00 94.19 184 TRP A CA 1
ATOM 1453 C C . TRP A 1 184 ? 7.780 -6.684 -18.350 1.00 94.19 184 TRP A C 1
ATOM 1455 O O . TRP A 1 184 ? 8.540 -6.533 -17.395 1.00 94.19 184 TRP A O 1
ATOM 1465 N N . ARG A 1 185 ? 6.482 -6.403 -18.262 1.00 95.25 185 ARG A N 1
ATOM 1466 C CA . ARG A 1 185 ? 5.844 -6.081 -16.983 1.00 95.25 185 ARG A CA 1
ATOM 1467 C C . ARG A 1 185 ? 5.751 -7.322 -16.110 1.00 95.25 185 ARG A C 1
ATOM 1469 O O . ARG A 1 185 ? 5.138 -8.302 -16.511 1.00 95.25 185 ARG A O 1
ATOM 1476 N N . ALA A 1 186 ? 6.331 -7.281 -14.916 1.00 94.00 186 ALA A N 1
ATOM 1477 C CA . ALA A 1 186 ? 6.303 -8.425 -14.003 1.00 94.00 186 ALA A CA 1
ATOM 1478 C C . ALA A 1 186 ? 4.905 -8.675 -13.405 1.00 94.00 186 ALA A C 1
ATOM 1480 O O . ALA A 1 186 ? 4.604 -9.785 -12.979 1.00 94.00 186 ALA A O 1
ATOM 1481 N N . ASP A 1 187 ? 4.042 -7.656 -13.400 1.00 91.56 187 ASP A N 1
ATOM 1482 C CA . ASP A 1 187 ? 2.653 -7.741 -12.946 1.00 91.56 187 ASP A CA 1
ATOM 1483 C C . ASP A 1 187 ? 1.660 -8.138 -14.056 1.00 91.56 187 ASP A C 1
ATOM 1485 O O . ASP A 1 187 ? 0.452 -8.107 -13.831 1.00 91.56 187 ASP A O 1
ATOM 1489 N N . SER A 1 188 ? 2.144 -8.496 -15.253 1.00 88.75 188 SER A N 1
ATOM 1490 C CA . SER A 1 188 ? 1.283 -8.999 -16.329 1.00 88.75 188 SER A CA 1
ATOM 1491 C C . SER A 1 188 ? 0.656 -10.343 -15.926 1.00 88.75 188 SER A C 1
ATOM 1493 O O . SER A 1 188 ? 1.358 -11.194 -15.370 1.00 88.75 188 SER A O 1
ATOM 1495 N N . PRO A 1 189 ? -0.636 -10.576 -16.230 1.00 87.44 189 PRO A N 1
ATOM 1496 C CA . PRO A 1 189 ? -1.297 -11.843 -15.926 1.00 87.44 189 PRO A CA 1
ATOM 1497 C C . PRO A 1 189 ? -0.557 -13.064 -16.482 1.00 87.44 189 PRO A C 1
ATOM 1499 O O . PRO A 1 189 ? -0.468 -14.083 -15.802 1.00 87.44 189 PRO A O 1
ATOM 1502 N N . ILE A 1 190 ? 0.009 -12.957 -17.690 1.00 88.00 190 ILE A N 1
ATOM 1503 C CA . ILE A 1 190 ? 0.80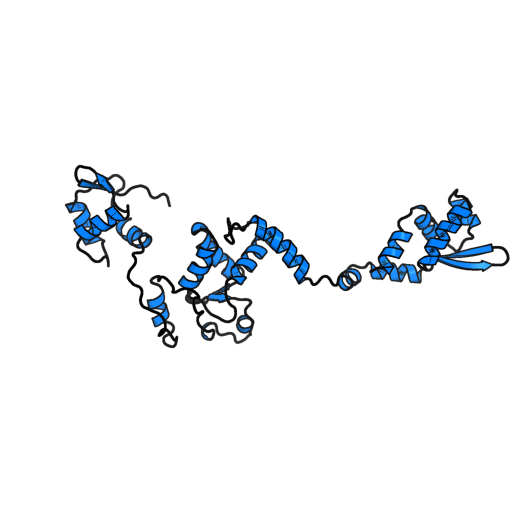5 -14.030 -18.301 1.00 88.00 190 ILE A CA 1
ATOM 1504 C C . ILE A 1 190 ? 2.143 -14.203 -17.569 1.00 88.00 190 ILE A C 1
ATOM 1506 O O . ILE A 1 190 ? 2.557 -15.328 -17.306 1.00 88.00 190 ILE A O 1
ATOM 1510 N N . ALA A 1 191 ? 2.797 -13.105 -17.179 1.00 87.06 191 ALA A N 1
ATOM 1511 C CA . ALA A 1 191 ? 4.071 -13.138 -16.457 1.00 87.06 191 ALA A CA 1
ATOM 1512 C C . ALA A 1 191 ? 3.983 -13.761 -15.049 1.00 87.06 191 ALA A C 1
ATOM 1514 O O . ALA A 1 191 ? 5.003 -14.179 -14.503 1.00 87.06 191 ALA A O 1
ATOM 1515 N N . GLN A 1 192 ? 2.784 -13.831 -14.464 1.00 88.75 192 GLN A N 1
ATOM 1516 C CA . GLN A 1 192 ? 2.534 -14.444 -13.154 1.00 88.75 192 GLN A CA 1
ATOM 1517 C C . GLN A 1 192 ? 2.256 -15.956 -13.218 1.00 88.75 192 GLN A C 1
ATOM 1519 O O . GLN A 1 192 ? 2.122 -16.596 -12.173 1.00 88.75 192 GLN A O 1
ATOM 1524 N N . GLN A 1 193 ? 2.161 -16.542 -14.415 1.00 88.44 193 GLN A N 1
ATOM 1525 C CA . GLN A 1 193 ? 1.940 -17.979 -14.594 1.00 88.44 193 GLN A CA 1
ATOM 1526 C C . GLN A 1 193 ? 3.214 -18.780 -14.273 1.00 88.44 193 GLN A C 1
ATOM 1528 O O . GLN A 1 193 ? 4.332 -18.313 -14.479 1.00 88.44 193 GLN A O 1
ATOM 1533 N N . ALA A 1 194 ? 3.057 -20.001 -13.753 1.00 83.56 194 ALA A N 1
ATOM 1534 C CA . ALA A 1 194 ? 4.185 -20.825 -13.301 1.00 83.56 194 ALA A CA 1
ATOM 1535 C C . ALA A 1 194 ? 5.074 -21.335 -14.454 1.00 83.56 194 ALA A C 1
ATOM 1537 O O . ALA A 1 194 ? 6.262 -21.576 -14.257 1.00 83.56 194 ALA A O 1
ATOM 1538 N N . ASP A 1 195 ? 4.499 -21.491 -15.643 1.00 87.94 195 ASP A N 1
ATOM 1539 C CA . ASP A 1 195 ? 5.120 -21.937 -16.892 1.00 87.94 195 ASP A CA 1
ATOM 1540 C C . ASP A 1 195 ? 5.453 -20.769 -17.837 1.00 87.94 195 ASP A C 1
ATOM 1542 O O . ASP A 1 195 ? 5.595 -20.946 -19.046 1.00 87.94 195 ASP A O 1
ATOM 1546 N N . PHE A 1 196 ? 5.579 -19.558 -17.288 1.00 88.88 196 PHE A N 1
ATOM 1547 C CA . PHE A 1 196 ? 5.821 -18.352 -18.063 1.00 88.88 196 PHE A CA 1
ATOM 1548 C C . PHE A 1 196 ? 7.141 -18.390 -18.857 1.00 88.88 196 PHE A C 1
ATOM 1550 O O . PHE A 1 196 ? 8.239 -18.469 -18.303 1.00 88.88 196 PHE A O 1
ATOM 1557 N N . GLU A 1 197 ? 7.018 -18.212 -20.172 1.00 86.56 197 GLU A N 1
ATOM 1558 C CA . GLU A 1 197 ? 8.117 -18.087 -21.130 1.00 86.56 197 GLU A CA 1
ATOM 1559 C C . GLU A 1 197 ? 8.159 -16.656 -21.692 1.00 86.56 197 GLU A C 1
ATOM 1561 O O . GLU A 1 197 ? 7.341 -16.266 -22.527 1.00 86.56 197 GLU A O 1
ATOM 1566 N N . ALA A 1 198 ? 9.145 -15.850 -21.283 1.00 82.62 198 ALA A N 1
ATOM 1567 C CA . ALA A 1 198 ? 9.236 -14.440 -21.690 1.00 82.62 198 ALA A CA 1
ATOM 1568 C C . ALA A 1 198 ? 9.316 -14.239 -23.217 1.00 82.62 198 ALA A C 1
ATOM 1570 O O . ALA A 1 198 ? 8.798 -13.257 -23.752 1.00 82.62 198 ALA A O 1
ATOM 1571 N N . ARG A 1 199 ? 9.934 -15.185 -23.938 1.00 81.75 199 ARG A N 1
ATOM 1572 C CA . ARG A 1 199 ? 10.033 -15.174 -25.409 1.00 81.75 199 ARG A CA 1
ATOM 1573 C C . ARG A 1 199 ? 8.758 -15.652 -26.114 1.00 81.75 199 ARG A C 1
ATOM 1575 O O . ARG A 1 199 ? 8.713 -15.632 -27.342 1.00 81.75 199 ARG A O 1
ATOM 1582 N N . ALA A 1 200 ? 7.714 -16.030 -25.382 1.00 84.75 200 ALA A N 1
ATOM 1583 C CA . ALA A 1 200 ? 6.393 -16.273 -25.955 1.00 84.75 200 ALA A CA 1
ATOM 1584 C C . ALA A 1 200 ? 5.561 -14.980 -26.078 1.00 84.75 200 ALA A C 1
ATOM 1586 O O . ALA A 1 200 ? 4.670 -14.913 -26.920 1.00 84.75 200 ALA A O 1
ATOM 1587 N N . LEU A 1 201 ? 5.865 -13.935 -25.293 1.00 84.50 201 LEU A N 1
ATOM 1588 C CA . LEU A 1 201 ? 5.108 -12.674 -25.313 1.00 84.50 201 LEU A CA 1
ATOM 1589 C C . LEU A 1 201 ? 5.296 -11.910 -26.628 1.00 84.50 201 LEU A C 1
ATOM 1591 O O . LEU A 1 201 ? 6.439 -11.691 -27.009 1.00 84.50 201 LEU A O 1
ATOM 1595 N N . PRO A 1 202 ? 4.255 -11.403 -27.297 1.00 83.44 202 PRO A N 1
ATOM 1596 C CA . PRO A 1 202 ? 4.433 -10.591 -28.500 1.00 83.44 202 PRO A CA 1
ATOM 1597 C C . PRO A 1 202 ? 5.338 -9.374 -28.250 1.00 83.44 202 PRO A C 1
ATOM 1599 O O . PRO A 1 202 ? 5.332 -8.778 -27.171 1.00 83.44 202 PRO A O 1
ATOM 1602 N N . ILE A 1 203 ? 6.130 -8.995 -29.255 1.00 81.38 203 ILE A N 1
ATOM 1603 C CA . ILE A 1 203 ? 6.948 -7.777 -29.193 1.00 81.38 203 ILE A CA 1
ATOM 1604 C C . ILE A 1 203 ? 6.005 -6.572 -29.213 1.00 81.38 203 ILE A C 1
ATOM 1606 O O . ILE A 1 203 ? 5.121 -6.485 -30.067 1.00 81.38 203 ILE A O 1
ATOM 1610 N N . ALA A 1 204 ? 6.193 -5.642 -28.278 1.00 79.75 204 ALA A N 1
ATOM 1611 C CA . ALA A 1 204 ? 5.375 -4.443 -28.190 1.00 79.75 204 ALA A CA 1
ATOM 1612 C C . ALA A 1 204 ? 5.460 -3.624 -29.488 1.00 79.75 204 ALA A C 1
ATOM 1614 O O . ALA A 1 204 ? 6.551 -3.253 -29.934 1.00 79.75 204 ALA A O 1
ATOM 1615 N N . GLN A 1 205 ? 4.303 -3.318 -30.078 1.00 68.69 205 GLN A N 1
ATOM 1616 C CA . GLN A 1 205 ? 4.211 -2.396 -31.207 1.00 68.69 205 GLN A CA 1
ATOM 1617 C C . GLN A 1 205 ? 4.363 -0.964 -30.684 1.00 68.69 205 GLN A C 1
ATOM 1619 O O . GLN A 1 205 ? 3.674 -0.562 -29.748 1.00 68.69 205 GLN A O 1
ATOM 1624 N N . SER A 1 206 ? 5.297 -0.201 -31.252 1.00 50.12 206 SER A N 1
ATOM 1625 C CA . SER A 1 206 ? 5.529 1.184 -30.834 1.00 50.12 206 SER A CA 1
ATOM 1626 C C . SER A 1 206 ? 4.439 2.106 -31.403 1.00 50.12 206 SER A C 1
ATOM 1628 O O . SER A 1 206 ? 4.197 2.035 -32.609 1.00 50.12 206 SER A O 1
ATOM 1630 N N . PRO A 1 207 ? 3.796 2.975 -30.594 1.00 41.12 207 PRO A N 1
ATOM 1631 C CA . PRO A 1 207 ? 2.803 3.933 -31.086 1.00 41.12 207 PRO A CA 1
ATOM 1632 C C . PRO A 1 207 ? 3.394 5.048 -31.965 1.00 41.12 207 PRO A C 1
ATOM 1634 O O . PRO A 1 207 ? 2.650 5.669 -32.714 1.00 41.12 207 PRO A O 1
ATOM 1637 N N . ASP A 1 208 ? 4.714 5.253 -31.928 1.00 37.38 208 ASP A N 1
ATOM 1638 C CA . ASP A 1 208 ? 5.459 6.123 -32.844 1.00 37.38 208 ASP A CA 1
ATOM 1639 C C . ASP A 1 208 ? 6.658 5.365 -33.450 1.00 37.38 208 ASP A C 1
ATOM 1641 O O . ASP A 1 208 ? 7.242 4.498 -32.785 1.00 37.38 208 ASP A O 1
ATOM 1645 N N . PRO A 1 209 ? 7.032 5.626 -34.718 1.00 36.59 209 PRO A N 1
ATOM 1646 C CA . PRO A 1 209 ? 8.087 4.895 -35.410 1.00 36.59 209 PRO A CA 1
ATOM 1647 C C . PRO A 1 209 ? 9.466 5.163 -34.786 1.00 36.59 209 PRO A C 1
ATOM 1649 O O . PRO A 1 209 ? 10.140 6.135 -35.104 1.00 36.59 209 PRO A O 1
ATOM 1652 N N . LEU A 1 210 ? 9.856 4.231 -33.917 1.00 39.72 210 LEU A N 1
ATOM 1653 C CA . LEU A 1 210 ? 11.160 3.979 -33.298 1.00 39.72 210 LEU A CA 1
ATOM 1654 C C . LEU A 1 210 ? 12.356 4.611 -34.036 1.00 39.72 210 LEU A C 1
ATOM 1656 O O . LEU A 1 210 ? 12.720 4.181 -35.138 1.00 39.72 210 LEU A O 1
ATOM 1660 N N . THR A 1 211 ? 13.047 5.543 -33.376 1.00 34.81 211 THR A N 1
ATOM 1661 C CA . THR A 1 211 ? 14.358 6.041 -33.823 1.00 34.81 211 THR A CA 1
ATOM 1662 C C . THR A 1 211 ? 15.465 5.196 -33.176 1.00 34.81 211 THR A C 1
ATOM 1664 O O . THR A 1 211 ? 15.577 5.099 -31.964 1.00 34.81 211 THR A O 1
ATOM 1667 N N . TYR A 1 212 ? 16.244 4.518 -34.019 1.00 40.75 212 TYR A N 1
ATOM 1668 C CA . TYR A 1 212 ? 17.082 3.339 -33.729 1.00 40.75 212 TYR A CA 1
ATOM 1669 C C . TYR A 1 212 ? 18.352 3.557 -32.873 1.00 40.75 212 TYR A C 1
ATOM 1671 O O . TYR A 1 212 ? 19.061 4.546 -33.088 1.00 40.75 212 TYR A O 1
ATOM 1679 N N . SER A 1 213 ? 18.723 2.522 -32.095 1.00 37.56 213 SER A N 1
ATOM 1680 C CA . SER A 1 213 ? 20.062 2.246 -31.532 1.00 37.56 213 SER A CA 1
ATOM 1681 C C . SER A 1 213 ? 20.563 0.831 -31.940 1.00 37.56 213 SER A C 1
ATOM 1683 O O . SER A 1 213 ? 19.798 -0.029 -32.380 1.00 37.56 213 SER A O 1
ATOM 1685 N N . ALA A 1 214 ? 21.881 0.596 -31.889 1.00 33.53 214 ALA A N 1
ATOM 1686 C CA . ALA A 1 214 ? 22.609 -0.527 -32.507 1.00 33.53 214 ALA A CA 1
ATOM 1687 C C . ALA A 1 214 ? 22.365 -1.937 -31.905 1.00 33.53 214 ALA A C 1
ATOM 1689 O O . ALA A 1 214 ? 23.056 -2.895 -32.264 1.00 33.53 214 ALA A O 1
ATOM 1690 N N . THR A 1 215 ? 21.376 -2.110 -31.031 1.00 44.25 215 THR A N 1
ATOM 1691 C CA . THR A 1 215 ? 21.182 -3.321 -30.213 1.00 44.25 215 THR A CA 1
ATOM 1692 C C . THR A 1 215 ? 20.462 -4.463 -30.956 1.00 44.25 215 THR A C 1
ATOM 1694 O O . THR A 1 215 ? 20.539 -5.635 -30.571 1.00 44.25 215 THR A O 1
ATOM 1697 N N . ARG A 1 216 ? 19.825 -4.176 -32.100 1.00 43.31 216 ARG A N 1
ATOM 1698 C CA . ARG A 1 216 ? 19.001 -5.157 -32.837 1.00 43.31 216 ARG A CA 1
ATOM 1699 C C . ARG A 1 216 ? 19.767 -6.189 -33.669 1.00 43.31 216 ARG A C 1
ATOM 1701 O O . ARG A 1 216 ? 19.203 -7.239 -33.967 1.00 43.31 216 ARG A O 1
ATOM 1708 N N . ALA A 1 217 ? 21.036 -5.962 -34.021 1.00 40.09 217 ALA A N 1
ATOM 1709 C CA . ALA A 1 217 ? 21.825 -6.957 -34.767 1.00 40.09 217 ALA A CA 1
ATOM 1710 C C . ALA A 1 217 ? 22.125 -8.207 -33.917 1.00 40.09 217 ALA A C 1
ATOM 1712 O O . ALA A 1 217 ? 22.132 -9.328 -34.425 1.00 40.09 217 ALA A O 1
ATOM 1713 N N . THR A 1 218 ? 22.321 -8.014 -32.612 1.00 40.72 218 THR A N 1
ATOM 1714 C CA . THR A 1 218 ? 22.507 -9.092 -31.634 1.00 40.72 218 THR A CA 1
ATOM 1715 C C . THR A 1 218 ? 21.173 -9.755 -31.290 1.00 40.72 218 THR A C 1
ATOM 1717 O O . THR A 1 218 ? 21.106 -10.979 -31.250 1.00 40.72 218 THR A O 1
ATOM 1720 N N . ALA A 1 219 ? 20.088 -8.979 -31.152 1.00 43.84 219 ALA A N 1
ATOM 1721 C CA . ALA A 1 219 ? 18.743 -9.520 -30.925 1.00 43.84 219 ALA A CA 1
ATOM 1722 C C . ALA A 1 219 ? 18.261 -10.409 -32.091 1.00 43.84 219 ALA A C 1
ATOM 1724 O O . ALA A 1 219 ? 17.773 -11.510 -31.855 1.00 43.84 219 ALA A O 1
ATOM 1725 N N . ARG A 1 220 ? 18.513 -10.003 -33.347 1.00 47.53 220 ARG A N 1
ATOM 1726 C CA . ARG A 1 220 ? 18.246 -10.816 -34.552 1.00 47.53 220 ARG A CA 1
ATOM 1727 C C . ARG A 1 220 ? 19.049 -12.122 -34.606 1.00 47.53 220 ARG A C 1
ATOM 1729 O O . ARG A 1 220 ? 18.596 -13.080 -35.218 1.00 47.53 220 ARG A O 1
ATOM 1736 N N . LYS A 1 221 ? 20.239 -12.171 -33.991 1.00 46.78 221 LYS A N 1
ATOM 1737 C CA . LYS A 1 221 ? 21.038 -13.407 -33.869 1.00 46.78 221 LYS A CA 1
ATOM 1738 C C . LYS A 1 221 ? 20.524 -14.336 -32.763 1.00 46.78 221 LYS A C 1
ATOM 1740 O O . LYS A 1 221 ? 20.763 -15.535 -32.848 1.00 46.78 221 LYS A O 1
ATOM 1745 N N . LEU A 1 222 ? 19.868 -13.792 -31.735 1.00 41.88 222 LEU A N 1
ATOM 1746 C CA . LEU A 1 222 ? 19.412 -14.527 -30.549 1.00 41.88 222 LEU A CA 1
ATOM 1747 C C . LEU A 1 222 ? 17.957 -15.022 -30.647 1.00 41.88 222 LEU A C 1
ATOM 1749 O O . LEU A 1 222 ? 17.617 -15.978 -29.956 1.00 41.88 222 LEU A O 1
ATOM 1753 N N . ASP A 1 223 ? 17.119 -14.420 -31.500 1.00 45.34 223 ASP A N 1
ATOM 1754 C CA . ASP A 1 223 ? 15.734 -14.852 -31.756 1.00 45.34 223 ASP A CA 1
ATOM 1755 C C . ASP A 1 223 ? 15.393 -14.780 -33.262 1.00 45.34 223 ASP A C 1
ATOM 1757 O O . ASP A 1 223 ? 14.795 -13.816 -33.728 1.00 45.34 223 ASP A O 1
ATOM 1761 N N . PRO A 1 224 ? 15.788 -15.777 -34.075 1.00 50.91 224 PRO A N 1
ATOM 1762 C CA . PRO A 1 224 ? 15.570 -15.748 -35.525 1.00 50.91 224 PRO A CA 1
ATOM 1763 C C . PRO A 1 224 ? 14.093 -15.843 -35.946 1.00 50.91 224 PRO A C 1
ATOM 1765 O O . PRO A 1 224 ? 13.788 -15.623 -37.115 1.00 50.91 224 PRO A O 1
ATOM 1768 N N . ALA A 1 225 ? 13.195 -16.217 -35.026 1.00 45.97 225 ALA A N 1
ATOM 1769 C CA . ALA A 1 225 ? 11.788 -16.510 -35.298 1.00 45.97 225 ALA A CA 1
ATOM 1770 C C . ALA A 1 225 ? 10.847 -15.311 -35.069 1.00 45.97 225 ALA A C 1
ATOM 1772 O O . ALA A 1 225 ? 9.652 -15.418 -35.343 1.00 45.97 225 ALA A O 1
ATOM 1773 N N . GLY A 1 226 ? 11.356 -14.178 -34.573 1.00 53.53 226 GLY A N 1
ATOM 1774 C CA . GLY A 1 226 ? 10.564 -12.961 -34.405 1.00 53.53 226 GLY A CA 1
ATOM 1775 C C . GLY A 1 226 ? 10.101 -12.364 -35.742 1.00 53.53 226 GLY A C 1
ATOM 1776 O O . GLY A 1 226 ? 10.848 -12.333 -36.721 1.00 53.53 226 GLY A O 1
ATOM 1777 N N . ASP A 1 227 ? 8.869 -11.848 -35.790 1.00 48.38 227 ASP A N 1
ATOM 1778 C CA . ASP A 1 227 ? 8.373 -11.099 -36.950 1.00 48.38 227 ASP A CA 1
ATOM 1779 C C . ASP A 1 227 ? 8.964 -9.677 -36.953 1.00 48.38 227 ASP A C 1
ATOM 1781 O O . ASP A 1 227 ? 8.430 -8.735 -36.367 1.00 48.38 227 ASP A O 1
ATOM 1785 N N . TYR A 1 228 ? 10.131 -9.533 -37.585 1.00 52.84 228 TYR A N 1
ATOM 1786 C CA . TYR A 1 228 ? 10.841 -8.257 -37.738 1.00 52.84 228 TYR A CA 1
ATOM 1787 C C . TYR A 1 228 ? 10.482 -7.517 -39.037 1.00 52.84 228 TYR A C 1
ATOM 1789 O O . TYR A 1 228 ? 11.066 -6.465 -39.315 1.00 52.84 228 TYR A O 1
ATOM 1797 N N . ALA A 1 229 ? 9.573 -8.063 -39.856 1.00 42.00 229 ALA A N 1
ATOM 1798 C CA . ALA A 1 229 ? 9.342 -7.627 -41.235 1.00 42.00 229 ALA A CA 1
ATOM 1799 C C . ALA A 1 229 ? 8.645 -6.258 -41.347 1.00 42.00 229 ALA A C 1
ATOM 1801 O O . ALA A 1 229 ? 8.720 -5.610 -42.388 1.00 42.00 229 ALA A O 1
ATOM 1802 N N . GLN A 1 230 ? 8.012 -5.785 -40.271 1.00 45.31 230 GLN A N 1
ATOM 1803 C CA . GLN A 1 230 ? 7.297 -4.502 -40.238 1.00 45.31 230 GLN A CA 1
ATOM 1804 C C . GLN A 1 230 ? 8.180 -3.311 -39.817 1.00 45.31 230 GLN A C 1
ATOM 1806 O O . GLN A 1 230 ? 7.723 -2.168 -39.794 1.00 45.31 230 GLN A O 1
ATOM 1811 N N . LEU A 1 231 ? 9.456 -3.547 -39.492 1.00 42.44 231 LEU A N 1
ATOM 1812 C CA . LEU A 1 231 ? 10.374 -2.504 -39.033 1.00 42.44 231 LEU A CA 1
ATOM 1813 C C . LEU A 1 231 ? 11.052 -1.815 -40.225 1.00 42.44 231 LEU A C 1
ATOM 1815 O O . LEU A 1 231 ? 11.872 -2.415 -40.922 1.00 42.44 231 LEU A O 1
ATOM 1819 N N . LYS A 1 232 ? 10.746 -0.531 -40.446 1.00 37.31 232 LYS A N 1
ATOM 1820 C CA . LYS A 1 232 ? 11.434 0.283 -41.460 1.00 37.31 232 LYS A CA 1
ATOM 1821 C C . LYS A 1 232 ? 12.914 0.494 -41.081 1.00 37.31 232 LYS A C 1
ATOM 1823 O O . LYS A 1 232 ? 13.207 0.739 -39.910 1.00 37.31 232 LYS A O 1
ATOM 1828 N N . PRO A 1 233 ? 13.857 0.420 -42.040 1.00 36.94 233 PRO A N 1
ATOM 1829 C CA . PRO A 1 233 ? 15.260 0.751 -41.795 1.00 36.94 233 PRO A CA 1
ATOM 1830 C C . PRO A 1 233 ? 15.428 2.243 -41.462 1.00 36.94 233 PRO A C 1
ATOM 1832 O O . PRO A 1 233 ? 14.763 3.094 -42.053 1.00 36.94 233 PRO A O 1
ATOM 1835 N N . LYS A 1 234 ? 16.322 2.562 -40.512 1.00 40.25 234 LYS A N 1
ATOM 1836 C CA . LYS A 1 234 ? 16.659 3.944 -40.129 1.00 40.25 234 LYS A CA 1
ATOM 1837 C C . LYS A 1 234 ? 17.296 4.662 -41.325 1.00 40.25 234 LYS A C 1
ATOM 1839 O O . LYS A 1 234 ? 18.223 4.127 -41.930 1.00 40.25 234 LYS A O 1
ATOM 1844 N N . VAL A 1 235 ? 16.877 5.897 -41.598 1.00 41.09 235 VAL A N 1
ATOM 1845 C CA . VAL A 1 235 ? 17.761 6.871 -42.254 1.00 41.09 235 VAL A CA 1
ATOM 1846 C C . VAL A 1 235 ? 18.808 7.261 -41.213 1.00 41.09 235 VAL A C 1
ATOM 1848 O O . VAL A 1 235 ? 18.454 7.583 -40.080 1.00 41.09 235 VAL A O 1
ATOM 1851 N N . HIS A 1 236 ? 20.088 7.140 -41.555 1.00 40.62 236 HIS A N 1
ATOM 1852 C CA . HIS A 1 236 ? 21.197 7.431 -40.650 1.00 40.62 236 HIS A CA 1
ATOM 1853 C C . HIS A 1 236 ? 21.050 8.840 -40.047 1.00 40.62 236 HIS A C 1
ATOM 1855 O O . HIS A 1 236 ? 21.047 9.833 -40.766 1.00 40.62 236 HIS A O 1
ATOM 1861 N N . VAL A 1 2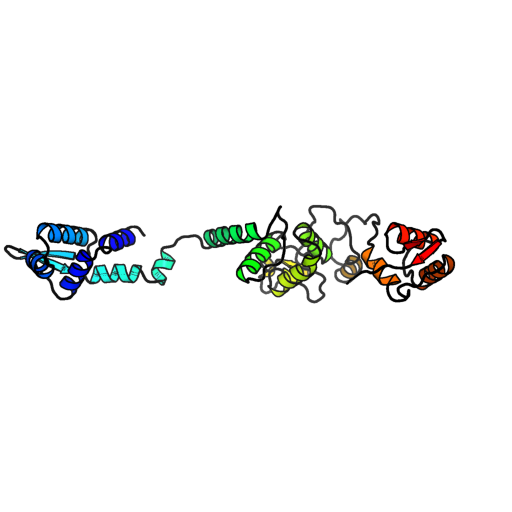37 ? 20.901 8.902 -38.723 1.00 40.94 237 VAL A N 1
ATOM 1862 C CA . VAL A 1 237 ? 21.041 10.121 -37.918 1.00 40.94 237 VAL A CA 1
ATOM 1863 C C . VAL A 1 237 ? 22.146 9.791 -36.906 1.00 40.94 237 VAL A C 1
ATOM 1865 O O . VAL A 1 237 ? 21.938 8.819 -36.158 1.00 40.94 237 VAL A O 1
ATOM 1868 N N . PRO A 1 238 ? 23.302 10.486 -36.948 1.00 41.72 238 PRO A N 1
ATOM 1869 C CA . PRO A 1 238 ? 24.482 10.196 -36.125 1.00 41.72 238 PRO A CA 1
ATOM 1870 C C . PRO A 1 238 ? 24.182 10.195 -34.618 1.00 41.72 238 PRO A C 1
ATOM 1872 O O . PRO A 1 238 ? 23.327 10.954 -34.162 1.00 41.72 238 PRO A O 1
ATOM 1875 N N . ASP A 1 239 ? 24.882 9.337 -33.860 1.00 43.91 239 ASP A N 1
ATOM 1876 C CA . ASP A 1 239 ? 24.852 9.254 -32.386 1.00 43.91 239 ASP A CA 1
ATOM 1877 C C . ASP A 1 239 ? 26.231 9.667 -31.801 1.00 43.91 239 ASP A C 1
ATOM 1879 O O . ASP A 1 239 ? 27.135 8.829 -31.661 1.00 43.91 239 ASP A O 1
ATOM 1883 N N . PRO A 1 240 ? 26.408 10.966 -31.494 1.00 43.78 240 PRO A N 1
ATOM 1884 C CA . PRO A 1 240 ? 27.698 11.583 -31.169 1.00 43.78 240 PRO A CA 1
ATOM 1885 C C . PRO A 1 240 ? 28.368 11.112 -29.863 1.00 43.78 240 PRO A C 1
ATOM 1887 O O . PRO A 1 240 ? 29.577 11.290 -29.685 1.00 43.78 240 PRO A O 1
ATOM 1890 N N . ASP A 1 241 ? 27.648 10.488 -28.923 1.00 44.22 241 ASP A N 1
ATOM 1891 C CA . ASP A 1 241 ? 28.223 10.108 -27.616 1.00 44.22 241 ASP A CA 1
ATOM 1892 C C . ASP A 1 241 ? 29.089 8.832 -27.669 1.00 44.22 241 ASP A C 1
ATOM 1894 O O . ASP A 1 241 ? 29.887 8.549 -26.764 1.00 44.22 241 ASP A O 1
ATOM 1898 N N . ARG A 1 242 ? 28.998 8.078 -28.770 1.00 48.47 242 ARG A N 1
ATOM 1899 C CA . ARG A 1 242 ? 29.765 6.852 -29.036 1.00 48.47 242 ARG A CA 1
ATOM 1900 C C . ARG A 1 242 ? 31.076 7.131 -29.778 1.00 48.47 242 ARG A C 1
ATOM 1902 O O . ARG A 1 242 ? 32.103 6.533 -29.449 1.00 48.47 242 ARG A O 1
ATOM 1909 N N . GLU A 1 243 ? 31.066 8.082 -30.704 1.00 50.66 243 GLU A N 1
ATOM 1910 C CA . GLU A 1 243 ? 32.246 8.556 -31.448 1.00 50.66 243 GLU A CA 1
ATOM 1911 C C . GLU A 1 243 ? 33.189 9.355 -30.529 1.00 50.66 243 GLU A C 1
ATOM 1913 O O . GLU A 1 243 ? 34.415 9.207 -30.583 1.00 50.66 243 GLU A O 1
ATOM 1918 N N . ARG A 1 244 ? 32.609 10.028 -29.523 1.00 45.69 244 ARG A N 1
ATOM 1919 C CA . ARG A 1 244 ? 33.302 10.596 -28.355 1.00 45.69 244 ARG A CA 1
ATOM 1920 C C . ARG A 1 244 ? 34.151 9.612 -27.547 1.00 45.69 244 ARG A C 1
ATOM 1922 O O . ARG A 1 244 ? 35.141 10.042 -26.967 1.00 45.69 244 ARG A O 1
ATOM 1929 N N . LYS A 1 245 ? 33.855 8.308 -27.481 1.00 50.12 245 LYS A N 1
ATOM 1930 C CA . LYS A 1 245 ? 34.715 7.358 -26.730 1.00 50.12 245 LYS A CA 1
ATOM 1931 C C . LYS A 1 245 ? 35.955 6.909 -27.513 1.00 50.12 245 LYS A C 1
ATOM 1933 O O . LYS A 1 245 ? 36.958 6.558 -26.892 1.00 50.12 245 LYS A O 1
ATOM 1938 N N . LEU A 1 246 ? 35.915 6.954 -28.846 1.00 47.31 246 LEU A N 1
ATOM 1939 C CA . LEU A 1 246 ? 36.966 6.450 -29.744 1.00 47.31 246 LEU A CA 1
ATOM 1940 C C . LEU A 1 246 ? 38.178 7.388 -29.863 1.00 47.31 246 LEU A C 1
ATOM 1942 O O . LEU A 1 246 ? 39.310 6.916 -29.939 1.00 47.31 246 LEU A O 1
ATOM 1946 N N . MET A 1 247 ? 37.982 8.706 -29.767 1.00 49.94 247 MET A N 1
ATOM 1947 C CA . MET A 1 247 ? 39.089 9.682 -29.752 1.00 49.94 247 MET A CA 1
ATOM 1948 C C . MET A 1 247 ? 39.615 9.995 -28.339 1.00 49.94 247 MET A C 1
ATOM 1950 O O . MET A 1 247 ? 40.672 10.606 -28.156 1.00 49.94 247 MET A O 1
ATOM 1954 N N . ALA A 1 248 ? 38.903 9.547 -27.302 1.00 41.66 248 ALA A N 1
ATOM 1955 C CA . ALA A 1 248 ? 39.057 10.053 -25.943 1.00 41.66 248 ALA A CA 1
ATOM 1956 C C . ALA A 1 248 ? 40.161 9.433 -25.062 1.00 41.66 248 ALA A C 1
ATOM 1958 O O . ALA A 1 248 ? 40.302 9.899 -23.931 1.00 41.66 248 ALA A O 1
ATOM 1959 N N . PHE A 1 249 ? 41.010 8.497 -25.507 1.00 47.88 249 PHE A N 1
ATOM 1960 C CA . PHE A 1 249 ? 42.089 7.983 -24.629 1.00 47.88 249 PHE A CA 1
ATOM 1961 C C . PHE A 1 249 ? 43.538 8.172 -25.115 1.00 47.88 249 PHE A C 1
ATOM 1963 O O . PHE A 1 249 ? 44.448 7.700 -24.432 1.00 47.88 249 PHE A O 1
ATOM 1970 N N . ARG A 1 250 ? 43.814 8.887 -26.225 1.00 55.94 250 ARG A N 1
ATOM 1971 C CA . ARG A 1 250 ? 45.214 9.100 -26.683 1.00 55.94 250 ARG A CA 1
ATOM 1972 C C . ARG A 1 250 ? 45.635 10.505 -27.134 1.00 55.94 250 ARG A C 1
ATOM 1974 O O . ARG A 1 250 ? 46.840 10.715 -27.270 1.00 55.94 250 ARG A O 1
ATOM 1981 N N . LEU A 1 251 ? 44.730 11.471 -27.309 1.00 66.38 251 LEU A N 1
ATOM 1982 C CA . LEU A 1 251 ? 45.126 12.886 -27.407 1.00 66.38 251 LEU A CA 1
ATOM 1983 C C . LEU A 1 251 ? 45.446 13.421 -26.004 1.00 66.38 251 LEU A C 1
ATOM 1985 O O . LEU A 1 251 ? 44.646 13.262 -25.078 1.00 66.38 251 LEU A O 1
ATOM 1989 N N . LYS A 1 252 ? 46.626 14.025 -25.828 1.00 63.97 252 LYS A N 1
ATOM 1990 C CA . LYS A 1 252 ? 47.059 14.572 -24.538 1.00 63.97 252 LYS A CA 1
ATOM 1991 C C . LYS A 1 252 ? 46.313 15.871 -24.248 1.00 63.97 252 LYS A C 1
ATOM 1993 O O . LYS A 1 252 ? 46.202 16.748 -25.101 1.00 63.97 252 LYS A O 1
ATOM 1998 N N . ARG A 1 253 ? 45.827 16.002 -23.013 1.00 64.88 253 ARG A N 1
ATOM 1999 C CA . ARG A 1 253 ? 45.139 17.204 -22.525 1.00 64.88 253 ARG A CA 1
ATOM 2000 C C . ARG A 1 253 ? 46.038 18.437 -22.676 1.00 64.88 253 ARG A C 1
ATOM 2002 O O . ARG A 1 253 ? 47.199 18.389 -22.279 1.00 64.88 253 ARG A O 1
ATOM 2009 N N . GLY A 1 254 ? 45.496 19.516 -23.246 1.00 62.88 254 GLY A N 1
ATOM 2010 C CA . GLY A 1 254 ? 46.203 20.787 -23.455 1.00 62.88 254 GLY A CA 1
ATOM 2011 C C . GLY A 1 254 ? 47.263 20.775 -24.564 1.00 62.88 254 GLY A C 1
ATOM 2012 O O . GLY A 1 254 ? 47.883 21.807 -24.812 1.00 62.88 254 GLY A O 1
ATOM 2013 N N . GLN A 1 255 ? 47.480 19.641 -25.240 1.00 78.81 255 GLN A N 1
ATOM 2014 C CA . GLN A 1 255 ? 48.352 19.584 -26.408 1.00 78.81 255 GLN A CA 1
ATOM 2015 C C . GLN A 1 255 ? 47.585 20.072 -27.642 1.00 78.81 255 GLN A C 1
ATOM 2017 O O . GLN A 1 255 ? 46.473 19.616 -27.906 1.00 78.81 255 GLN A O 1
ATOM 2022 N N . ARG A 1 256 ? 48.202 20.992 -28.387 1.00 81.88 256 ARG A N 1
ATOM 2023 C CA . ARG A 1 256 ? 47.732 21.431 -29.701 1.00 81.88 256 ARG A CA 1
ATOM 2024 C C . ARG A 1 256 ? 48.324 20.541 -30.785 1.00 81.88 256 ARG A C 1
ATOM 2026 O O . ARG A 1 256 ? 49.496 20.175 -30.704 1.00 81.88 256 ARG A O 1
ATOM 2033 N N . TYR A 1 257 ? 47.509 20.217 -31.775 1.00 84.81 257 TYR A N 1
ATOM 2034 C CA . TYR A 1 257 ? 47.865 19.359 -32.897 1.00 84.81 257 TYR A CA 1
ATOM 2035 C C . TYR A 1 257 ? 47.636 20.108 -34.204 1.00 84.81 257 TYR A C 1
ATOM 2037 O O . TYR A 1 257 ? 46.638 20.801 -34.360 1.00 84.81 257 TYR A O 1
ATOM 2045 N N . THR A 1 258 ? 48.535 19.962 -35.162 1.00 88.25 258 THR A N 1
ATOM 2046 C CA . THR A 1 258 ? 48.315 20.446 -36.528 1.00 88.25 258 THR A CA 1
ATOM 2047 C C . THR A 1 258 ? 47.223 19.634 -37.228 1.00 88.25 258 THR A C 1
ATOM 2049 O O . THR A 1 258 ? 46.929 18.498 -36.847 1.00 88.25 258 THR A O 1
ATOM 2052 N N . ALA A 1 259 ? 46.660 20.187 -38.305 1.00 82.31 259 ALA A N 1
ATOM 2053 C CA . ALA A 1 259 ? 45.736 19.487 -39.201 1.00 82.31 259 ALA A CA 1
ATOM 2054 C C . ALA A 1 259 ? 46.244 18.090 -39.599 1.00 82.31 259 ALA A C 1
ATOM 2056 O O . ALA A 1 259 ? 45.502 17.115 -39.539 1.00 82.31 259 ALA A O 1
ATOM 2057 N N . GLN A 1 260 ? 47.536 17.986 -39.929 1.00 82.06 260 GLN A N 1
ATOM 2058 C CA . GLN A 1 260 ? 48.171 16.734 -40.334 1.00 82.06 260 GLN A CA 1
ATOM 2059 C C . GLN A 1 260 ? 48.292 15.731 -39.176 1.00 82.06 260 GLN A C 1
ATOM 2061 O O . GLN A 1 260 ? 48.130 14.530 -39.380 1.00 82.06 260 GLN A O 1
ATOM 2066 N N . GLU A 1 261 ? 48.568 16.202 -37.958 1.00 83.50 261 GLU A N 1
ATOM 2067 C CA . GLU A 1 261 ? 48.656 15.346 -36.771 1.00 83.50 261 GLU A CA 1
ATOM 2068 C C . GLU A 1 261 ? 47.288 14.834 -36.328 1.00 83.50 261 GLU A C 1
ATOM 2070 O O . GLU A 1 261 ? 47.177 13.669 -35.946 1.00 83.50 261 GLU A O 1
ATOM 2075 N N . ILE A 1 262 ? 46.254 15.677 -36.407 1.00 81.75 262 ILE A N 1
ATOM 2076 C CA . ILE A 1 262 ? 44.873 15.254 -36.182 1.00 81.75 262 ILE A CA 1
ATOM 2077 C C . ILE A 1 262 ? 44.437 14.279 -37.255 1.00 81.75 262 ILE A C 1
ATOM 2079 O O . ILE A 1 262 ? 43.928 13.229 -36.897 1.00 81.75 262 ILE A O 1
ATOM 2083 N N . ASP A 1 263 ? 44.684 14.551 -38.533 1.00 84.19 263 ASP A N 1
ATOM 2084 C CA . ASP A 1 263 ? 44.275 13.633 -39.596 1.00 84.19 263 ASP A CA 1
ATOM 2085 C C . ASP A 1 263 ? 44.964 12.283 -39.450 1.00 84.19 263 ASP A C 1
ATOM 2087 O O . ASP A 1 263 ? 44.319 11.246 -39.542 1.00 84.19 263 ASP A O 1
ATOM 2091 N N . ALA A 1 264 ? 46.254 12.274 -39.110 1.00 81.31 264 ALA A N 1
ATOM 2092 C CA . ALA A 1 264 ? 46.969 11.044 -38.791 1.00 81.31 264 ALA A CA 1
ATOM 2093 C C . ALA A 1 264 ? 46.410 10.342 -37.539 1.00 81.31 264 ALA A C 1
ATOM 2095 O O . ALA A 1 264 ? 46.471 9.116 -37.438 1.00 81.31 264 ALA A O 1
ATOM 2096 N N . HIS A 1 265 ? 45.884 11.095 -36.570 1.00 79.56 265 HIS A N 1
ATOM 2097 C CA . HIS A 1 265 ? 45.220 10.544 -35.390 1.00 79.56 265 HIS A CA 1
ATOM 2098 C C . HIS A 1 265 ? 43.856 9.947 -35.743 1.00 79.56 265 HIS A C 1
ATOM 2100 O O . HIS A 1 265 ? 43.553 8.833 -35.326 1.00 79.56 265 HIS A O 1
ATOM 2106 N N . ILE A 1 266 ? 43.069 10.658 -36.543 1.00 76.75 266 ILE A N 1
ATOM 2107 C CA . ILE A 1 266 ? 41.784 10.221 -37.065 1.00 76.75 266 ILE A CA 1
ATOM 2108 C C . ILE A 1 266 ? 42.004 8.967 -37.896 1.00 76.75 266 ILE A C 1
ATOM 2110 O O . ILE A 1 266 ? 41.451 7.942 -37.543 1.00 76.75 266 ILE A O 1
ATOM 2114 N N . GLU A 1 267 ? 42.902 8.953 -38.880 1.00 78.81 267 GLU A N 1
ATOM 2115 C CA . GLU A 1 267 ? 43.189 7.734 -39.652 1.00 78.81 267 GLU A CA 1
ATOM 2116 C C . GLU A 1 267 ? 43.624 6.559 -38.771 1.00 78.81 267 GLU A C 1
ATOM 2118 O O . GLU A 1 267 ? 43.303 5.405 -39.049 1.00 78.81 267 GLU A O 1
ATOM 2123 N N . ARG A 1 268 ? 44.323 6.831 -37.665 1.00 72.94 268 ARG A N 1
ATOM 2124 C CA . ARG A 1 268 ? 44.775 5.786 -36.745 1.00 72.94 268 ARG A CA 1
ATOM 2125 C C . ARG A 1 268 ? 43.670 5.249 -35.827 1.00 72.94 268 ARG A C 1
ATOM 2127 O O . ARG A 1 268 ? 43.774 4.096 -35.410 1.00 72.94 268 ARG A O 1
ATOM 2134 N N . TYR A 1 269 ? 42.662 6.048 -35.475 1.00 70.06 269 TYR A N 1
ATOM 2135 C CA . TYR A 1 269 ? 41.670 5.706 -34.439 1.00 70.06 269 TYR A CA 1
ATOM 2136 C C . TYR A 1 269 ? 40.203 5.868 -34.868 1.00 70.06 269 TYR A C 1
ATOM 2138 O O . TYR A 1 269 ? 39.312 5.607 -34.063 1.00 70.06 269 TYR A O 1
ATOM 2146 N N . ARG A 1 270 ? 39.939 6.246 -36.123 1.00 67.94 270 ARG A N 1
ATOM 2147 C CA . ARG A 1 270 ? 38.605 6.473 -36.709 1.00 67.94 270 ARG A CA 1
ATOM 2148 C C . ARG A 1 270 ? 37.677 5.269 -36.604 1.00 67.94 270 ARG A C 1
ATOM 2150 O O . ARG A 1 270 ? 36.467 5.442 -36.603 1.00 67.94 270 ARG A O 1
ATOM 2157 N N . GLY A 1 271 ? 38.226 4.058 -36.502 1.00 64.44 271 GLY A N 1
ATOM 2158 C CA . GLY A 1 271 ? 37.430 2.834 -36.488 1.00 64.44 271 GLY A CA 1
ATOM 2159 C C . GLY A 1 271 ? 36.546 2.755 -37.733 1.00 64.44 271 GLY A C 1
ATOM 2160 O O . GLY A 1 271 ? 37.051 2.867 -38.847 1.00 64.44 271 GLY A O 1
ATOM 2161 N N . ASP A 1 272 ? 35.239 2.619 -37.521 1.00 56.50 272 ASP A N 1
ATOM 2162 C CA . ASP A 1 272 ? 34.235 2.458 -38.579 1.00 56.50 272 ASP A CA 1
ATOM 2163 C C . ASP A 1 272 ? 33.653 3.791 -39.091 1.00 56.50 272 ASP A C 1
ATOM 2165 O O . ASP A 1 272 ? 32.673 3.786 -39.832 1.00 56.50 272 ASP A O 1
ATOM 2169 N N . LEU A 1 273 ? 34.219 4.938 -38.695 1.00 63.72 273 LEU A N 1
ATOM 2170 C CA . LEU A 1 273 ? 33.793 6.244 -39.206 1.00 63.72 273 LEU A CA 1
ATOM 2171 C C . LEU A 1 273 ? 34.006 6.319 -40.729 1.00 63.72 273 LEU A C 1
ATOM 2173 O O . LEU A 1 273 ? 35.124 6.124 -41.225 1.00 63.72 273 LEU A O 1
ATOM 2177 N N . GLU A 1 274 ? 32.932 6.609 -41.466 1.00 60.88 274 GLU A N 1
ATOM 2178 C CA . GLU A 1 274 ? 32.945 6.825 -42.916 1.00 60.88 274 GLU A CA 1
ATOM 2179 C C . GLU A 1 274 ? 33.397 8.257 -43.257 1.00 60.88 274 GLU A C 1
ATOM 2181 O O . GLU A 1 274 ? 33.138 9.196 -42.513 1.00 60.88 274 GLU A O 1
ATOM 2186 N N . GLY A 1 275 ? 34.079 8.431 -44.394 1.00 70.50 275 GLY A N 1
ATOM 2187 C CA . GLY A 1 275 ? 34.687 9.710 -44.801 1.00 70.50 275 GLY A CA 1
ATOM 2188 C C . GLY A 1 275 ? 36.216 9.689 -44.738 1.00 70.50 275 GLY A C 1
ATOM 2189 O O . GLY A 1 275 ? 36.809 8.769 -44.184 1.00 70.50 275 GLY A O 1
ATOM 2190 N N . ASP A 1 276 ? 36.893 10.645 -45.364 1.00 78.44 276 ASP A N 1
ATOM 2191 C CA . ASP A 1 276 ? 38.339 10.807 -45.173 1.00 78.44 276 ASP A CA 1
ATOM 2192 C C . ASP A 1 276 ? 38.625 11.542 -43.854 1.00 78.44 276 ASP A C 1
ATOM 2194 O O . ASP A 1 276 ? 37.722 12.101 -43.226 1.00 78.44 276 ASP A O 1
ATOM 2198 N N . ALA A 1 277 ? 39.879 11.532 -43.393 1.00 78.00 277 ALA A N 1
ATOM 2199 C CA . ALA A 1 277 ? 40.233 12.215 -42.151 1.00 78.00 277 ALA A CA 1
ATOM 2200 C C . ALA A 1 277 ? 39.825 13.694 -42.123 1.00 78.00 277 ALA A C 1
ATOM 2202 O O . ALA A 1 277 ? 39.469 14.197 -41.062 1.00 78.00 277 ALA A O 1
ATOM 2203 N N . ALA A 1 278 ? 39.807 14.366 -43.276 1.00 78.50 278 ALA A N 1
ATOM 2204 C CA . ALA A 1 278 ? 39.363 15.747 -43.380 1.00 78.50 278 ALA A CA 1
ATOM 2205 C C . ALA A 1 278 ? 37.851 15.886 -43.142 1.00 78.50 278 ALA A C 1
ATOM 2207 O O . ALA A 1 278 ? 37.449 16.752 -42.369 1.00 78.50 278 ALA A O 1
ATOM 2208 N N . ALA A 1 279 ? 37.025 15.027 -43.744 1.00 76.06 279 ALA A N 1
ATOM 2209 C CA . ALA A 1 279 ? 35.580 15.007 -43.537 1.00 76.06 279 ALA A CA 1
ATOM 2210 C C . ALA A 1 279 ? 35.221 14.640 -42.095 1.00 76.06 279 ALA A C 1
ATOM 2212 O O . ALA A 1 279 ? 34.378 15.293 -41.486 1.00 76.06 279 ALA A O 1
ATOM 2213 N N . ILE A 1 280 ? 35.916 13.655 -41.521 1.00 73.75 280 ILE A N 1
ATOM 2214 C CA . ILE A 1 280 ? 35.728 13.266 -40.121 1.00 73.75 280 ILE A CA 1
ATOM 2215 C C . ILE A 1 280 ? 36.179 14.406 -39.198 1.00 73.75 280 ILE A C 1
ATOM 2217 O O . ILE A 1 280 ? 35.487 14.727 -38.241 1.00 73.75 280 ILE A O 1
ATOM 2221 N N . ARG A 1 281 ? 37.294 15.086 -39.489 1.00 80.19 281 ARG A N 1
ATOM 2222 C CA . ARG A 1 281 ? 37.739 16.262 -38.727 1.00 80.19 281 ARG A CA 1
ATOM 2223 C C . ARG A 1 281 ? 36.706 17.384 -38.761 1.00 80.19 281 ARG A C 1
ATOM 2225 O O . ARG A 1 281 ? 36.408 17.943 -37.712 1.00 80.19 281 ARG A O 1
ATOM 2232 N N . GLU A 1 282 ? 36.159 17.698 -39.931 1.00 76.19 282 GLU A N 1
ATOM 2233 C CA . GLU A 1 282 ? 35.088 18.693 -40.082 1.00 76.19 282 GLU A CA 1
ATOM 2234 C C . GLU A 1 282 ? 33.823 18.281 -39.323 1.00 76.19 282 GLU A C 1
ATOM 2236 O O . GLU A 1 282 ? 33.220 19.099 -38.630 1.00 76.19 282 GLU A O 1
ATOM 2241 N N . GLN A 1 283 ? 33.467 16.996 -39.363 1.00 71.00 283 GLN A N 1
ATOM 2242 C CA . GLN A 1 283 ? 32.348 16.466 -38.593 1.00 71.00 283 GLN A CA 1
ATOM 2243 C C . GLN A 1 283 ? 32.579 16.645 -37.082 1.00 71.00 283 GLN A C 1
ATOM 2245 O O . GLN A 1 283 ? 31.716 17.185 -36.391 1.00 71.00 283 GLN A O 1
ATOM 2250 N N . LEU A 1 284 ? 33.770 16.317 -36.574 1.00 73.38 284 LEU A N 1
ATOM 2251 C CA . LEU A 1 284 ? 34.132 16.503 -35.163 1.00 73.38 284 LEU A CA 1
ATOM 2252 C C . LEU A 1 284 ? 34.143 17.975 -34.733 1.00 73.38 284 LEU A C 1
ATOM 2254 O O . LEU A 1 284 ? 33.783 18.270 -33.594 1.00 73.38 284 LEU A O 1
ATOM 2258 N N . LEU A 1 285 ? 34.552 18.897 -35.611 1.00 73.00 285 LEU A N 1
ATOM 2259 C CA . LEU A 1 285 ? 34.437 20.338 -35.360 1.00 73.00 285 LEU A CA 1
ATOM 2260 C C . LEU A 1 285 ? 32.962 20.754 -35.272 1.00 73.00 285 LEU A C 1
ATOM 2262 O O . LEU A 1 285 ? 32.580 21.475 -34.351 1.00 73.00 285 LEU A O 1
ATOM 2266 N N . SER A 1 286 ? 32.127 20.273 -36.199 1.00 67.56 286 SER A N 1
ATOM 2267 C CA . SER A 1 286 ? 30.699 20.608 -36.263 1.00 67.56 286 SER A CA 1
ATOM 2268 C C . SER A 1 286 ? 29.904 20.085 -35.060 1.00 67.56 286 SER A C 1
ATOM 2270 O O . SER A 1 286 ? 28.958 20.729 -34.610 1.00 67.56 286 SER A O 1
ATOM 2272 N N . GLU A 1 287 ? 30.336 18.960 -34.490 1.00 63.16 287 GLU A N 1
ATOM 2273 C CA . GLU A 1 287 ? 29.731 18.321 -33.318 1.00 63.16 287 GLU A CA 1
ATOM 2274 C C . GLU A 1 287 ? 30.378 18.763 -31.986 1.00 63.16 287 GLU A C 1
ATOM 2276 O O . GLU A 1 287 ? 30.069 18.219 -30.919 1.00 63.16 287 GLU A O 1
ATOM 2281 N N . ALA A 1 288 ? 31.273 19.761 -32.030 1.00 64.88 288 ALA A N 1
ATOM 2282 C CA . ALA A 1 288 ? 32.023 20.287 -30.884 1.00 64.88 288 ALA A CA 1
ATOM 2283 C C . ALA A 1 288 ? 32.801 19.202 -30.105 1.00 64.88 288 ALA A C 1
ATOM 2285 O O . ALA A 1 288 ? 32.900 19.225 -28.876 1.00 64.88 288 ALA A O 1
ATOM 2286 N N . LEU A 1 289 ? 33.334 18.215 -30.831 1.00 65.31 289 LEU A N 1
ATOM 2287 C CA . LEU A 1 289 ? 34.166 17.115 -30.324 1.00 65.31 289 LEU A CA 1
ATOM 2288 C C . LEU A 1 289 ? 35.664 17.423 -30.411 1.00 65.31 289 LEU A C 1
ATOM 2290 O O . LEU A 1 289 ? 36.472 16.829 -29.693 1.00 65.31 289 LEU A O 1
ATOM 2294 N N . LEU A 1 290 ? 36.018 18.362 -31.281 1.00 74.44 290 LEU A N 1
ATOM 2295 C CA . LEU A 1 290 ? 37.353 18.880 -31.525 1.00 74.44 290 LEU A CA 1
ATOM 2296 C C . LEU A 1 290 ? 37.242 20.405 -31.674 1.00 74.44 290 LEU A C 1
ATOM 2298 O O . LEU A 1 290 ? 36.268 20.898 -32.234 1.00 74.44 290 LEU A O 1
ATOM 2302 N N . PHE A 1 291 ? 38.226 21.151 -31.184 1.00 77.62 291 PHE A N 1
ATOM 2303 C CA . PHE A 1 291 ? 38.284 22.614 -31.293 1.00 77.62 291 PHE A CA 1
ATOM 2304 C C . PHE A 1 291 ? 39.465 23.025 -32.161 1.00 77.62 291 PHE A C 1
ATOM 2306 O O . PHE A 1 291 ? 40.440 22.279 -32.205 1.00 77.62 291 PHE A O 1
ATOM 2313 N N . ALA A 1 292 ? 39.384 24.185 -32.821 1.00 83.19 292 ALA A N 1
ATOM 2314 C CA . ALA A 1 292 ? 40.461 24.762 -33.625 1.00 83.19 292 ALA A CA 1
ATOM 2315 C C . ALA A 1 292 ? 40.631 26.267 -33.354 1.00 83.19 292 ALA A C 1
ATOM 2317 O O . ALA A 1 292 ? 39.651 26.940 -33.034 1.00 83.19 292 ALA A O 1
ATOM 2318 N N . ASP A 1 293 ? 41.853 26.791 -33.482 1.00 80.50 293 ASP A N 1
ATOM 2319 C CA . ASP A 1 293 ? 42.150 28.231 -33.427 1.00 80.50 293 ASP A CA 1
ATOM 2320 C C . ASP A 1 293 ? 42.344 28.836 -34.832 1.00 80.50 293 ASP A C 1
ATOM 2322 O O . ASP A 1 293 ? 42.297 28.128 -35.843 1.00 80.50 293 ASP A O 1
ATOM 2326 N N . ASP A 1 294 ? 42.547 30.158 -34.898 1.00 76.94 294 ASP A N 1
ATOM 2327 C CA . ASP A 1 294 ? 42.740 30.905 -36.154 1.00 76.94 294 ASP A CA 1
ATOM 2328 C C . ASP A 1 294 ? 43.966 30.417 -36.954 1.00 76.94 294 ASP A C 1
ATOM 2330 O O . ASP A 1 294 ? 43.995 30.527 -38.182 1.00 76.94 294 ASP A O 1
ATOM 2334 N N . ASP A 1 295 ? 44.935 29.796 -36.272 1.00 78.81 295 ASP A N 1
ATOM 2335 C CA . ASP A 1 295 ? 46.133 29.184 -36.854 1.00 78.81 295 ASP A CA 1
ATOM 2336 C C . ASP A 1 295 ? 45.911 27.714 -37.277 1.00 78.81 295 ASP A C 1
ATOM 2338 O O . ASP A 1 295 ? 46.847 27.025 -37.694 1.00 78.81 295 ASP A O 1
ATOM 2342 N N . ARG A 1 296 ? 44.663 27.221 -37.217 1.00 79.19 296 ARG A N 1
ATOM 2343 C CA . ARG A 1 296 ? 44.253 25.840 -37.530 1.00 79.19 296 ARG A CA 1
ATOM 2344 C C . ARG A 1 296 ? 44.994 24.785 -36.705 1.00 79.19 296 ARG A C 1
ATOM 2346 O O . ARG A 1 296 ? 45.334 23.708 -37.210 1.00 79.19 296 ARG A O 1
ATOM 2353 N N . LEU A 1 297 ? 45.233 25.075 -35.430 1.00 82.56 297 LEU A N 1
ATOM 2354 C CA . LEU A 1 297 ? 45.672 24.093 -34.445 1.00 82.56 297 LEU A CA 1
ATOM 2355 C C . LEU A 1 297 ? 44.481 23.548 -33.667 1.00 82.56 297 LEU A C 1
ATOM 2357 O O . LEU A 1 297 ? 43.609 24.301 -33.250 1.00 82.56 297 LEU A O 1
ATOM 2361 N N . TYR A 1 298 ? 44.485 22.242 -33.417 1.00 83.00 298 TYR A N 1
ATOM 2362 C CA . TYR A 1 298 ? 43.343 21.496 -32.912 1.00 83.00 298 TYR A CA 1
ATOM 2363 C C . TYR A 1 298 ? 43.573 20.913 -31.511 1.00 83.00 298 TYR A C 1
ATOM 2365 O O . TYR A 1 298 ? 44.679 20.455 -31.206 1.00 83.00 298 TYR A O 1
ATOM 2373 N N . TRP A 1 299 ? 42.540 20.870 -30.662 1.00 78.25 299 TRP A N 1
ATOM 2374 C CA . TRP A 1 299 ? 42.604 20.258 -29.322 1.00 78.25 299 TRP A CA 1
ATOM 2375 C C . TRP A 1 299 ? 41.245 19.730 -28.819 1.00 78.25 299 TRP A C 1
ATOM 2377 O O . TRP A 1 299 ? 40.201 19.986 -29.413 1.00 78.25 299 TRP A O 1
ATOM 2387 N N . ARG A 1 300 ? 41.269 18.992 -27.694 1.00 72.19 300 ARG A N 1
ATOM 2388 C CA . ARG A 1 300 ? 40.078 18.534 -26.940 1.00 72.19 300 ARG A CA 1
ATOM 2389 C C . ARG A 1 300 ? 39.925 19.292 -25.617 1.00 72.19 300 ARG A C 1
ATOM 2391 O O . ARG A 1 300 ? 40.933 19.497 -24.936 1.00 72.19 300 ARG A O 1
ATOM 2398 N N . ASP A 1 301 ? 38.696 19.637 -25.233 1.00 60.34 301 ASP A N 1
ATOM 2399 C CA . ASP A 1 301 ? 38.389 20.355 -23.980 1.00 60.34 301 ASP A CA 1
ATOM 2400 C C . ASP A 1 301 ? 37.860 19.429 -22.854 1.00 60.34 301 ASP A C 1
ATOM 2402 O O . ASP A 1 301 ? 37.604 18.240 -23.076 1.00 60.34 301 ASP A O 1
ATOM 2406 N N . GLU A 1 302 ? 37.781 19.937 -21.618 1.00 49.34 302 GLU A N 1
ATOM 2407 C CA . GLU A 1 302 ? 37.350 19.211 -20.412 1.00 49.34 302 GLU A CA 1
ATOM 2408 C C . GLU A 1 302 ? 35.896 18.714 -20.498 1.00 49.34 302 GLU A C 1
ATOM 2410 O O . GLU A 1 302 ? 34.951 19.494 -20.456 1.00 49.34 302 GLU A O 1
ATOM 2415 N N . ILE A 1 303 ? 35.703 17.392 -20.499 1.00 46.12 303 ILE A N 1
ATOM 2416 C CA . ILE A 1 303 ? 34.430 16.781 -20.096 1.00 46.12 303 ILE A CA 1
ATOM 2417 C C . ILE A 1 303 ? 34.643 16.232 -18.681 1.00 46.12 303 ILE A C 1
ATOM 2419 O O . ILE A 1 303 ? 35.360 15.244 -18.503 1.00 46.12 303 ILE A O 1
ATOM 2423 N N . ASN A 1 304 ? 34.075 16.904 -17.673 1.00 35.56 304 ASN A N 1
ATOM 2424 C CA . ASN A 1 304 ? 33.946 16.353 -16.322 1.00 35.56 304 ASN A CA 1
ATOM 2425 C C . ASN A 1 304 ? 32.894 15.237 -16.372 1.00 35.56 304 ASN A C 1
ATOM 2427 O O . ASN A 1 304 ? 31.711 15.516 -16.564 1.00 35.56 304 ASN A O 1
ATOM 2431 N N . PHE A 1 305 ? 33.362 13.994 -16.256 1.00 38.22 305 PHE A N 1
ATOM 2432 C CA . PHE A 1 305 ? 32.536 12.799 -16.075 1.00 38.22 305 PHE A CA 1
ATOM 2433 C C . PHE A 1 305 ? 32.162 12.612 -14.605 1.00 38.22 305 PHE A C 1
ATOM 2435 O O . PHE A 1 305 ? 33.038 12.865 -13.744 1.00 38.22 305 PHE A O 1
#

Radius of gyration: 37.76 Å; chains: 1; bounding box: 92×53×91 Å

Foldseek 3Di:
DVLLVLVVVLVPDPLLVVVLVVLVVHWDFLVVSCVVVVHDSVVSVVSVVSCVVSPQKDWDDDPPTIIIHGPVVSVVVSVVCPDPVNVVVVPPPPPCPVLVVVLVVLCVVQDDPQAGEDQDPDPSSNVSVLLSLLVLADAQAKEFPQRQQVSNVVHYPNVCSVVSVVCCCVVQQWPADPVRGIIHGCPHPLNPDPPRDRVVGHHDDDPDQDDDDPSVVVVCVVCVPHPPPPHDDDDDDDDVVVQLVQLPPPFDAPDWDALVRQQVSCVVRVPPDDDHSVVVVVVCVVVVQWDADPVGIIDGDDDDD